Protein 7JRK (pdb70)

Foldseek 3Di:
DPDDDPDDFDLQLQQPDDPPDDPVRNCVSRNDDPDDDDDDKDKDKDWDADPPPPDDVRTFIKMWIADRVRHTDAIDTDDPPVRRHRDD/DDDDDPQDFDLQLQQPDDPPDDPVRNCVSRNDDPDDDDDDKDKDKDWDAPDPPQDDVRTWIKMFIADPVRHTDAMDTDDPPVRRHGDD

Organism: Pseudomonas aeruginosa (strain ATCC 15692 / DSM 22644 / CIP 104116 / JCM 14847 / LMG 12228 / 1C / PRS 101 / PAO1) (NCBI:txid208964)

Structure (mmCIF, N/CA/C/O backbone):
data_7JRK
#
_entry.id   7JRK
#
_cell.length_a   59.402
_cell.length_b   59.402
_cell.length_c   62.104
_cell.angle_alpha   90.000
_cell.angle_beta   90.000
_cell.angle_gamma   120.000
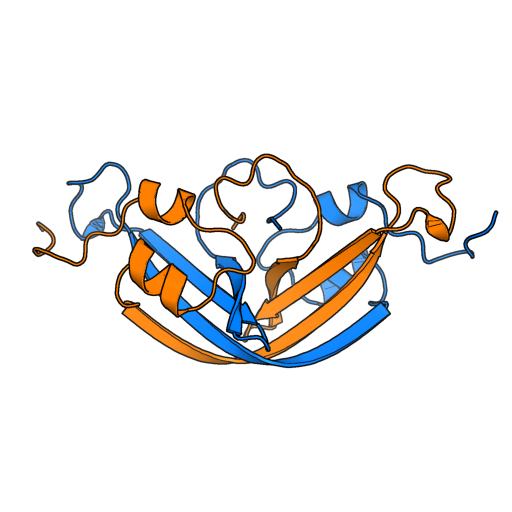#
_symmetry.space_group_name_H-M   'P 31'
#
loop_
_entity.id
_entity.type
_entity.pdbx_description
1 polymer 'Outer membrane protein assembly factor BamE'
2 water water
#
loop_
_atom_site.group_PDB
_atom_site.id
_atom_site.type_symbol
_atom_site.label_atom_id
_atom_site.label_alt_id
_atom_site.label_comp_id
_atom_site.label_asym_id
_atom_site.label_entity_id
_atom_site.label_seq_id
_atom_site.pdbx_PDB_ins_code
_atom_site.Cartn_x
_atom_site.Cartn_y
_atom_site.Cartn_z
_atom_site.occupancy
_atom_site.B_iso_or_equiv
_atom_site.auth_seq_id
_atom_site.auth_comp_id
_atom_site.auth_asym_id
_atom_site.auth_atom_id
_atom_site.pdbx_PDB_model_num
ATOM 1 N N . ILE A 1 8 ? 6.506 16.488 7.141 1.00 105.41 8 ILE A N 1
ATOM 2 C CA . ILE A 1 8 ? 7.457 15.391 7.271 1.00 101.63 8 ILE A CA 1
ATOM 3 C C . ILE A 1 8 ? 6.750 14.117 7.720 1.00 100.72 8 ILE A C 1
ATOM 4 O O . ILE A 1 8 ? 5.587 13.884 7.388 1.00 100.94 8 ILE A O 1
ATOM 6 N N . ASP A 1 9 ? 7.501 13.276 8.430 1.00 99.80 9 ASP A N 1
ATOM 7 C CA . ASP A 1 9 ? 6.980 12.150 9.200 1.00 94.25 9 ASP A CA 1
ATOM 8 C C . ASP A 1 9 ? 6.502 10.989 8.331 1.00 87.89 9 ASP A C 1
ATOM 9 O O . ASP A 1 9 ? 6.244 9.903 8.851 1.00 96.05 9 ASP A O 1
ATOM 14 N N . ILE A 1 10 ? 6.415 11.172 7.017 1.00 82.88 10 ILE A N 1
ATOM 15 C CA . ILE A 1 10 ? 6.127 10.069 6.105 1.00 86.18 10 ILE A CA 1
ATOM 16 C C . ILE A 1 10 ? 7.046 10.211 4.901 1.00 85.81 10 ILE A C 1
ATOM 17 O O . ILE A 1 10 ? 7.181 11.307 4.347 1.00 85.44 10 ILE A O 1
ATOM 22 N N . GLN A 1 11 ? 7.675 9.112 4.497 1.00 86.84 11 GLN A N 1
ATOM 23 C CA . GLN A 1 11 ? 8.745 9.170 3.510 1.00 92.30 11 GLN A CA 1
ATOM 24 C C . GLN A 1 11 ? 8.171 9.398 2.111 1.00 90.62 11 GLN A C 1
ATOM 25 O O . GLN A 1 11 ? 6.970 9.615 1.924 1.00 84.53 11 GLN A O 1
ATOM 31 N N . GLN A 1 12 ? 9.050 9.355 1.105 1.00 93.27 12 GLN A N 1
ATOM 32 C CA . GLN A 1 12 ? 8.758 9.948 -0.197 1.00 96.21 12 GLN A CA 1
ATOM 33 C C . GLN A 1 12 ? 7.526 9.352 -0.868 1.00 98.66 12 GLN A C 1
ATOM 34 O O . GLN A 1 12 ? 6.492 10.021 -0.962 1.00 90.07 12 GLN A O 1
ATOM 40 N N . GLY A 1 13 ? 7.603 8.102 -1.324 1.00 98.88 13 GLY A N 1
ATOM 41 C CA . GLY A 1 13 ? 6.395 7.488 -1.832 1.00 87.24 13 GLY A CA 1
ATOM 42 C C . GLY A 1 13 ? 5.865 6.363 -0.971 1.00 90.06 13 GLY A C 1
ATOM 43 O O . GLY A 1 13 ? 6.285 5.210 -1.105 1.00 88.00 13 GLY A O 1
ATOM 44 N N . ASN A 1 14 ? 4.939 6.696 -0.081 1.00 94.32 14 ASN A N 1
ATOM 45 C CA . ASN A 1 14 ? 4.023 5.717 0.487 1.00 84.46 14 ASN A CA 1
ATOM 46 C C . ASN A 1 14 ? 2.652 6.311 0.772 1.00 80.59 14 ASN A C 1
ATOM 47 O O . ASN A 1 14 ? 1.801 5.603 1.317 1.00 83.49 14 ASN A O 1
ATOM 52 N N . VAL A 1 15 ? 2.404 7.573 0.425 1.00 79.13 15 VAL A N 1
ATOM 53 C CA . VAL A 1 15 ? 1.220 8.300 0.878 1.00 61.63 15 VAL A CA 1
ATOM 54 C C . VAL A 1 15 ? 0.041 7.877 0.008 1.00 57.20 15 VAL A C 1
ATOM 55 O O . VAL A 1 15 ? -0.102 8.324 -1.131 1.00 59.20 15 VAL A O 1
ATOM 59 N N . VAL A 1 16 ? -0.814 7.026 0.553 1.00 48.67 16 VAL A N 1
ATOM 60 C CA . VAL A 1 16 ? -2.072 6.668 -0.082 1.00 46.67 16 VAL A CA 1
ATOM 61 C C . VAL A 1 16 ? -3.148 7.603 0.446 1.00 51.25 16 VAL A C 1
ATOM 62 O O . VAL A 1 16 ? -3.270 7.804 1.660 1.00 54.06 16 VAL A O 1
ATOM 66 N N . THR A 1 17 ? -3.920 8.187 -0.459 1.00 50.55 17 THR A N 1
ATOM 67 C CA . THR A 1 17 ? -4.919 9.179 -0.102 1.00 47.27 17 THR A CA 1
ATOM 68 C C . THR A 1 17 ? -6.319 8.630 -0.329 1.00 52.27 17 THR A C 1
ATOM 69 O O . THR A 1 17 ? -6.516 7.623 -1.015 1.00 47.53 17 THR A O 1
ATOM 73 N N . GLN A 1 18 ? -7.299 9.318 0.261 1.00 53.34 18 GLN A N 1
ATOM 74 C CA . GLN A 1 18 ? -8.693 8.986 -0.004 1.00 48.28 18 GLN A CA 1
ATOM 75 C C . GLN A 1 18 ? -9.027 9.130 -1.480 1.00 51.74 18 GLN A C 1
ATOM 76 O O . GLN A 1 18 ? -9.852 8.376 -2.006 1.00 50.40 18 GLN A O 1
ATOM 82 N N . ASP A 1 19 ? -8.400 10.091 -2.160 1.00 52.07 19 ASP A N 1
ATOM 83 C CA . ASP A 1 19 ? -8.667 10.285 -3.580 1.00 54.47 19 ASP A CA 1
ATOM 84 C C . ASP A 1 19 ? -8.261 9.056 -4.383 1.00 60.40 19 ASP A C 1
ATOM 85 O O . ASP A 1 19 ? -8.970 8.652 -5.313 1.00 59.05 19 ASP A O 1
ATOM 90 N N . MET A 1 20 ? -7.124 8.446 -4.035 1.00 48.84 20 MET A N 1
ATOM 91 C CA . MET A 1 20 ? -6.715 7.212 -4.697 1.00 45.98 20 MET A CA 1
ATOM 92 C C . MET A 1 20 ? -7.715 6.091 -4.441 1.00 47.35 20 MET A C 1
ATOM 93 O O . MET A 1 20 ? -8.066 5.343 -5.359 1.00 43.44 20 MET A O 1
ATOM 98 N N . ILE A 1 21 ? -8.191 5.959 -3.198 1.00 43.04 21 ILE A N 1
ATOM 99 C CA . ILE A 1 21 ? -9.184 4.934 -2.892 1.00 37.16 21 ILE A CA 1
ATOM 100 C C . ILE A 1 21 ? -10.462 5.168 -3.691 1.00 39.98 21 ILE A C 1
ATOM 101 O O . ILE A 1 21 ? -11.111 4.218 -4.147 1.00 42.33 21 ILE A O 1
ATOM 106 N N . ASP A 1 22 ? -10.848 6.431 -3.870 1.00 42.52 22 ASP A N 1
ATOM 107 C CA . ASP A 1 22 ? -12.087 6.727 -4.578 1.00 48.77 22 ASP A CA 1
ATOM 108 C C . ASP A 1 22 ? -12.023 6.344 -6.050 1.00 48.29 22 ASP A C 1
ATOM 109 O O . ASP A 1 22 ? -13.074 6.183 -6.677 1.00 54.28 22 ASP A O 1
ATOM 114 N N . GLN A 1 23 ? -10.822 6.188 -6.612 1.00 46.35 23 GLN A N 1
ATOM 115 C CA . GLN A 1 23 ? -10.690 5.804 -8.013 1.00 40.35 23 GLN A CA 1
ATOM 116 C C . GLN A 1 23 ? -10.910 4.317 -8.242 1.00 46.19 23 GLN A C 1
ATOM 117 O O . GLN A 1 23 ? -11.083 3.898 -9.395 1.00 47.86 23 GLN A O 1
ATOM 123 N N . LEU A 1 24 ? -10.896 3.513 -7.183 1.00 43.28 24 LEU A N 1
ATOM 124 C CA . LEU A 1 24 ? -11.020 2.071 -7.332 1.00 42.86 24 LEU A CA 1
ATOM 125 C C . LEU A 1 24 ? -12.427 1.689 -7.769 1.00 37.66 24 LEU A C 1
ATOM 126 O O . LEU A 1 24 ? -13.411 2.313 -7.368 1.00 47.26 24 LEU A O 1
ATOM 131 N N . ARG A 1 25 ? -12.517 0.664 -8.609 1.00 40.48 25 ARG A N 1
ATOM 132 C CA . ARG A 1 25 ? -13.785 0.156 -9.102 1.00 37.75 25 ARG A CA 1
ATOM 133 C C . ARG A 1 25 ? -13.759 -1.362 -9.084 1.00 40.10 25 ARG A C 1
ATOM 134 O O . ARG A 1 25 ? -12.702 -1.968 -9.300 1.00 41.14 25 ARG A O 1
ATOM 142 N N . PRO A 1 26 ? -14.906 -2.000 -8.861 1.00 46.01 26 PRO A N 1
ATOM 143 C CA . PRO A 1 26 ? -14.968 -3.460 -8.981 1.00 42.08 26 PRO A CA 1
ATOM 144 C C . PRO A 1 26 ? -14.549 -3.908 -10.367 1.00 46.67 26 PRO A C 1
ATOM 145 O O . PRO A 1 26 ? -14.806 -3.230 -11.363 1.00 46.72 26 PRO A O 1
ATOM 149 N N . GLY A 1 27 ? -13.882 -5.055 -10.419 1.00 46.13 27 GLY A N 1
ATOM 150 C CA . GLY A 1 27 ? -13.405 -5.610 -11.656 1.00 45.92 27 GLY A CA 1
ATOM 151 C C . GLY A 1 27 ? -11.980 -5.252 -12.010 1.00 43.79 27 GLY A C 1
ATOM 152 O O . GLY A 1 27 ? -11.388 -5.921 -12.863 1.00 48.20 27 GLY A O 1
ATOM 153 N N . MET A 1 28 ? -11.403 -4.232 -11.372 1.00 42.39 28 MET A N 1
ATOM 154 C CA . MET A 1 28 ? -10.036 -3.840 -11.691 1.00 38.39 28 MET A CA 1
ATOM 155 C C . MET A 1 28 ? -9.072 -4.982 -11.412 1.00 46.52 28 MET A C 1
ATOM 156 O O . MET A 1 28 ? -9.250 -5.753 -10.465 1.00 45.73 28 MET A O 1
ATOM 161 N N . THR A 1 29 ? -8.053 -5.098 -12.255 1.00 43.40 29 THR A N 1
ATOM 162 C CA . THR A 1 29 ? -7.024 -6.093 -12.021 1.00 39.41 29 THR A CA 1
ATOM 163 C C . THR A 1 29 ? -6.050 -5.611 -10.951 1.00 36.07 29 THR A C 1
ATOM 164 O O . THR A 1 29 ? -6.043 -4.445 -10.547 1.00 37.57 29 THR A O 1
ATOM 168 N N . ARG A 1 30 ? -5.190 -6.532 -10.517 1.00 37.57 30 ARG A N 1
ATOM 169 C CA . ARG A 1 30 ? -4.131 -6.172 -9.584 1.00 40.46 30 ARG A CA 1
ATOM 170 C C . ARG A 1 30 ? -3.181 -5.150 -10.195 1.00 39.84 30 ARG A C 1
ATOM 171 O O . ARG A 1 30 ? -2.697 -4.254 -9.500 1.00 33.67 30 ARG A O 1
ATOM 179 N N . ARG A 1 31 ? -2.910 -5.253 -11.501 1.00 36.35 31 ARG A N 1
ATOM 180 C CA . ARG A 1 31 ? -2.037 -4.269 -12.134 1.00 35.71 31 ARG A CA 1
ATOM 181 C C . ARG A 1 31 ? -2.645 -2.873 -12.090 1.00 35.73 31 ARG A C 1
ATOM 182 O O . ARG A 1 31 ? -1.950 -1.894 -11.793 1.00 32.37 31 ARG A O 1
ATOM 190 N N . GLN A 1 32 ? -3.943 -2.762 -12.384 1.00 34.97 32 GLN A N 1
ATOM 191 C CA . GLN A 1 32 ? -4.615 -1.466 -12.333 1.00 32.82 32 GLN A CA 1
ATOM 192 C C . GLN A 1 32 ? -4.599 -0.887 -10.922 1.00 35.37 32 GLN A C 1
ATOM 193 O O . GLN A 1 32 ? -4.408 0.322 -10.739 1.00 38.14 32 GLN A 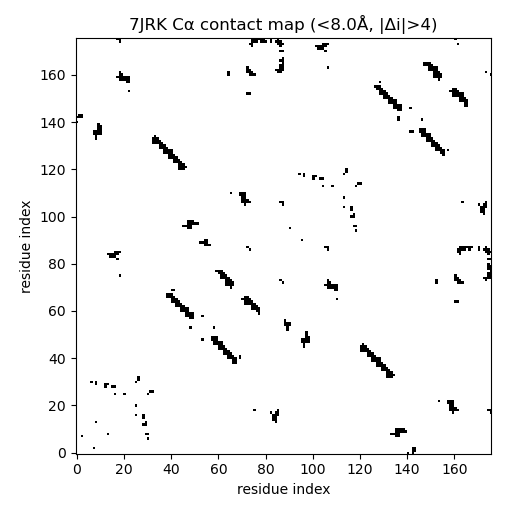O 1
ATOM 199 N N . VAL A 1 33 ? -4.831 -1.728 -9.918 1.00 41.22 33 VAL A N 1
ATOM 200 C CA . VAL A 1 33 ? -4.778 -1.263 -8.534 1.00 31.68 33 VAL A CA 1
ATOM 201 C C . VAL A 1 33 ? -3.369 -0.804 -8.178 1.00 33.67 33 VAL A C 1
ATOM 202 O O . VAL A 1 33 ? -3.184 0.239 -7.539 1.00 36.97 33 VAL A O 1
ATOM 206 N N . ARG A 1 34 ? -2.352 -1.561 -8.606 1.00 41.76 34 ARG A N 1
ATOM 207 C CA . ARG A 1 34 ? -0.976 -1.176 -8.317 1.00 36.97 34 ARG A CA 1
ATOM 208 C C . ARG A 1 34 ? -0.650 0.193 -8.896 1.00 39.69 34 ARG A C 1
ATOM 209 O O . ARG A 1 34 ? 0.082 0.973 -8.277 1.00 39.25 34 ARG A O 1
ATOM 217 N N . PHE A 1 35 ? -1.167 0.503 -10.090 1.00 37.41 35 PHE A N 1
ATOM 218 C CA . PHE A 1 35 ? -0.947 1.834 -10.644 1.00 37.07 35 PHE A CA 1
ATOM 219 C C . PHE A 1 35 ? -1.575 2.903 -9.759 1.00 39.92 35 PHE A C 1
ATOM 220 O O . PHE A 1 35 ? -0.944 3.919 -9.446 1.00 42.95 35 PHE A O 1
ATOM 228 N N . ILE A 1 36 ? -2.823 2.687 -9.345 1.00 37.89 36 ILE A N 1
ATOM 229 C CA . ILE A 1 36 ? -3.561 3.712 -8.613 1.00 35.04 36 ILE A CA 1
ATOM 230 C C . ILE A 1 36 ? -3.035 3.847 -7.186 1.00 35.47 36 ILE A C 1
ATOM 231 O O . ILE A 1 36 ? -2.754 4.954 -6.715 1.00 43.01 36 ILE A O 1
ATOM 236 N N . MET A 1 37 ? -2.876 2.720 -6.490 1.00 37.63 37 MET A N 1
ATOM 237 C CA . MET A 1 37 ? -2.600 2.703 -5.055 1.00 35.95 37 MET A CA 1
ATOM 238 C C . MET A 1 37 ? -1.123 2.578 -4.708 1.00 42.41 37 MET A C 1
ATOM 239 O O . MET A 1 37 ? -0.742 2.886 -3.572 1.00 38.66 37 MET A O 1
ATOM 244 N N . GLY A 1 38 ? -0.293 2.130 -5.640 1.00 34.64 38 GLY A N 1
ATOM 245 C CA . GLY A 1 38 ? 1.075 1.772 -5.333 1.00 32.26 38 GLY A CA 1
ATOM 246 C C . GLY A 1 38 ? 1.178 0.338 -4.856 1.00 33.65 38 GLY A C 1
ATOM 247 O O . GLY A 1 38 ? 0.203 -0.416 -4.815 1.00 39.96 38 GLY A O 1
ATOM 248 N N . ASN A 1 39 ? 2.392 -0.048 -4.473 1.00 37.98 39 ASN A N 1
ATOM 249 C CA . ASN A 1 39 ? 2.612 -1.413 -4.020 1.00 32.56 39 ASN A CA 1
ATOM 250 C C . ASN A 1 39 ? 1.901 -1.655 -2.688 1.00 36.87 39 ASN A C 1
ATOM 251 O O . ASN A 1 39 ? 1.976 -0.820 -1.782 1.00 38.34 39 ASN A O 1
ATOM 256 N N . PRO A 1 40 ? 1.223 -2.790 -2.533 1.00 33.47 40 PRO A N 1
ATOM 257 C CA . PRO A 1 40 ? 0.543 -3.073 -1.266 1.00 32.44 40 PRO A CA 1
ATOM 258 C C . PRO A 1 40 ? 1.531 -3.196 -0.115 1.00 40.34 40 PRO A C 1
ATOM 259 O O . PRO A 1 40 ? 2.695 -3.564 -0.291 1.00 37.84 40 PRO A O 1
ATOM 263 N N . LEU A 1 41 ? 1.051 -2.850 1.076 1.00 41.26 41 LEU A N 1
ATOM 264 C CA . LEU A 1 41 ? 1.868 -2.939 2.279 1.00 38.47 41 LEU A CA 1
ATOM 265 C C . LEU A 1 41 ? 2.006 -4.383 2.755 1.00 33.97 41 LEU A C 1
ATOM 266 O O . LEU A 1 41 ? 3.108 -4.835 3.083 1.00 39.20 41 LEU A O 1
ATOM 271 N N . ILE A 1 42 ? 0.900 -5.123 2.781 1.00 34.18 42 ILE A N 1
ATOM 272 C CA . ILE A 1 42 ? 0.887 -6.541 3.125 1.00 34.23 42 ILE A CA 1
ATOM 273 C C . ILE A 1 42 ? 0.016 -7.283 2.120 1.00 40.91 42 ILE A C 1
ATOM 274 O O . ILE A 1 42 ? -1.034 -6.779 1.704 1.00 38.20 42 ILE A O 1
ATOM 279 N N . VAL A 1 43 ? 0.451 -8.483 1.737 1.00 40.40 43 VAL A N 1
ATOM 280 C CA . VAL A 1 43 ? -0.285 -9.341 0.816 1.00 44.72 43 VAL A CA 1
ATOM 281 C C . VAL A 1 43 ? -0.497 -10.701 1.463 1.00 41.63 43 VAL A C 1
ATOM 282 O O . VAL A 1 43 ? 0.439 -11.274 2.031 1.00 51.18 43 VAL A O 1
ATOM 286 N N . ASP A 1 44 ? -1.719 -11.220 1.364 1.00 39.32 44 ASP A N 1
ATOM 287 C CA . ASP A 1 44 ? -2.075 -12.523 1.903 1.00 42.89 44 ASP A CA 1
ATOM 288 C C . ASP A 1 44 ? -2.855 -13.303 0.855 1.00 52.77 44 ASP A C 1
ATOM 289 O O . ASP A 1 44 ? -3.530 -12.719 0.004 1.00 50.82 44 ASP A O 1
ATOM 294 N N . THR A 1 45 ? -2.740 -14.629 0.910 1.00 49.78 45 THR A N 1
ATOM 295 C CA . THR A 1 45 ? -3.572 -15.531 0.126 1.00 48.27 45 THR A CA 1
ATOM 296 C C . THR A 1 45 ? -4.289 -16.487 1.071 1.00 52.19 45 THR A C 1
ATOM 297 O O . THR A 1 45 ? -3.726 -16.902 2.088 1.00 55.88 45 THR A O 1
ATOM 301 N N . PHE A 1 46 ? -5.533 -16.826 0.742 1.00 50.40 46 PHE A N 1
ATOM 302 C CA . PHE A 1 46 ? -6.329 -17.704 1.590 1.00 55.54 46 PHE A CA 1
ATOM 303 C C . PHE A 1 46 ? -7.454 -18.316 0.762 1.00 57.48 46 PHE A C 1
ATOM 304 O O . PHE A 1 46 ? -7.612 -18.027 -0.427 1.00 53.74 46 PHE A O 1
ATOM 312 N N . HIS A 1 47 ? -8.240 -19.168 1.416 1.00 65.06 47 HIS A N 1
ATOM 313 C CA . HIS A 1 47 ? -9.396 -19.805 0.801 1.00 62.14 47 HIS A CA 1
ATOM 314 C C . HIS A 1 47 ? -10.622 -18.936 1.044 1.00 54.98 47 HIS A C 1
ATOM 315 O O . HIS A 1 47 ? -10.974 -18.658 2.195 1.00 59.33 47 HIS A O 1
ATOM 322 N N . ALA A 1 48 ? -11.264 -18.509 -0.034 1.00 53.46 48 ALA A N 1
ATOM 323 C CA . ALA A 1 48 ? -12.446 -17.669 0.052 1.00 49.97 48 ALA A CA 1
ATOM 324 C C . ALA A 1 48 ? -13.660 -18.439 -0.439 1.00 51.04 48 ALA A C 1
ATOM 325 O O . ALA A 1 48 ? -13.547 -19.490 -1.071 1.00 54.05 48 ALA A O 1
ATOM 327 N N . ASN A 1 49 ? -14.835 -17.906 -0.127 1.00 46.45 49 ASN A N 1
ATOM 328 C CA . ASN A 1 49 ? -16.090 -18.457 -0.609 1.00 43.84 49 ASN A CA 1
ATOM 329 C C . ASN A 1 49 ? -16.888 -17.350 -1.273 1.00 45.30 49 ASN A C 1
ATOM 330 O O . ASN A 1 49 ? -16.858 -16.202 -0.825 1.00 44.52 49 ASN A O 1
ATOM 335 N N . ARG A 1 50 ? -17.585 -17.694 -2.352 1.00 38.79 50 ARG A N 1
ATOM 336 C CA . ARG A 1 50 ? -18.486 -16.777 -3.032 1.00 31.30 50 ARG A CA 1
ATOM 337 C C . ARG A 1 50 ? -19.888 -17.362 -2.972 1.00 38.12 50 ARG A C 1
ATOM 338 O O . ARG A 1 50 ? -20.069 -18.563 -3.200 1.00 40.80 50 ARG A O 1
ATOM 346 N N . TRP A 1 51 ? -20.865 -16.521 -2.645 1.00 34.42 51 TRP A N 1
ATOM 347 C CA . TRP A 1 51 ? -22.276 -16.890 -2.632 1.00 32.44 51 TRP A CA 1
ATOM 348 C C . TRP A 1 51 ? -22.998 -16.090 -3.706 1.00 35.32 51 TRP A C 1
ATOM 349 O O . TRP A 1 51 ? -22.945 -14.857 -3.697 1.00 39.10 51 TRP A O 1
ATOM 360 N N . ASP A 1 52 ? -23.680 -16.784 -4.615 1.00 41.52 52 ASP A N 1
ATOM 361 C CA . ASP A 1 52 ? -24.382 -16.151 -5.724 1.00 34.79 52 ASP A CA 1
ATOM 362 C C . ASP A 1 52 ? -25.888 -16.174 -5.498 1.00 33.96 52 ASP A C 1
ATOM 363 O O . ASP A 1 52 ? -26.445 -17.191 -5.076 1.00 38.31 52 ASP A O 1
ATOM 368 N N . TYR A 1 53 ? -26.547 -15.056 -5.802 1.00 38.96 53 TYR A N 1
ATOM 369 C CA . TYR A 1 53 ? -27.996 -14.944 -5.692 1.00 39.03 53 TYR A CA 1
ATOM 370 C C . TYR A 1 53 ? -28.590 -14.273 -6.922 1.00 39.32 53 TYR A C 1
ATOM 371 O O . TYR A 1 53 ? -28.035 -13.302 -7.440 1.00 42.31 53 TYR A O 1
ATOM 380 N N . LEU A 1 54 ? -29.740 -14.778 -7.358 1.00 40.28 54 LEU A N 1
ATOM 381 C CA . LEU A 1 54 ? -30.674 -14.012 -8.171 1.00 40.33 54 LEU A CA 1
ATOM 382 C C . LEU A 1 54 ? -31.557 -13.181 -7.253 1.00 48.98 54 LEU A C 1
ATOM 383 O O . LEU A 1 54 ? -32.035 -13.678 -6.230 1.00 44.24 54 LEU A O 1
ATOM 388 N N . TYR A 1 55 ? -31.791 -11.923 -7.622 1.00 42.90 55 TYR A N 1
ATOM 389 C CA . TYR A 1 55 ? -32.672 -11.080 -6.824 1.00 49.61 55 TYR A CA 1
ATOM 390 C C . TYR A 1 55 ? -33.617 -10.303 -7.729 1.00 51.69 55 TYR A C 1
ATOM 391 O O . TYR A 1 55 ? -33.385 -10.153 -8.932 1.00 51.17 55 TYR A O 1
ATOM 400 N N . SER A 1 56 ? -34.703 -9.827 -7.125 1.00 56.87 56 SER A N 1
ATOM 401 C CA . SER A 1 56 ? -35.763 -9.109 -7.819 1.00 54.98 56 SER A CA 1
ATOM 402 C C . SER A 1 56 ? -35.776 -7.652 -7.381 1.00 60.09 56 SER A C 1
ATOM 403 O O . SER A 1 56 ? -35.754 -7.357 -6.182 1.00 66.19 56 SER A O 1
ATOM 406 N N . ILE A 1 57 ? -35.810 -6.753 -8.355 1.00 73.00 57 ILE A N 1
ATOM 407 C CA . ILE A 1 57 ? -36.028 -5.329 -8.132 1.00 79.66 57 ILE A CA 1
ATOM 408 C C . ILE A 1 57 ? -37.474 -5.027 -8.494 1.00 91.87 57 ILE A C 1
ATOM 409 O O . ILE A 1 57 ? -37.968 -5.498 -9.528 1.00 97.00 57 ILE A O 1
ATOM 414 N N . GLN A 1 58 ? -38.160 -4.239 -7.648 1.00 88.64 58 GLN A N 1
ATOM 415 C CA . GLN A 1 58 ? -39.601 -4.037 -7.789 1.00 98.46 58 GLN A CA 1
ATOM 416 C C . GLN A 1 58 ? -40.289 -5.397 -7.785 1.00 98.12 58 GLN A C 1
ATOM 417 O O . GLN A 1 58 ? -40.627 -5.929 -8.850 1.00 98.63 58 GLN A O 1
ATOM 423 N N . PRO A 1 59 ? -40.455 -6.009 -6.612 1.00 101.35 59 PRO A N 1
ATOM 424 C CA . PRO A 1 59 ? -40.888 -7.412 -6.551 1.00 105.21 59 PRO A CA 1
ATOM 425 C C . PRO A 1 59 ? -42.167 -7.667 -7.339 1.00 105.18 59 PRO A C 1
ATOM 426 O O . PRO A 1 59 ? -43.045 -6.807 -7.445 1.00 101.80 59 PRO A O 1
ATOM 430 N N . GLY A 1 60 ? -42.247 -8.870 -7.905 1.00 104.29 60 GLY A N 1
ATOM 431 C CA . GLY A 1 60 ? -43.325 -9.257 -8.787 1.00 90.08 60 GLY A CA 1
ATOM 432 C C . GLY A 1 60 ? -42.984 -9.219 -10.261 1.00 87.84 60 GLY A C 1
ATOM 433 O O . GLY A 1 60 ? -43.855 -9.522 -11.083 1.00 91.25 60 GLY A O 1
ATOM 434 N N . GLY A 1 61 ? -41.740 -8.890 -10.617 1.00 85.46 61 GLY A N 1
ATOM 435 C CA . GLY A 1 61 ? -41.358 -8.638 -11.994 1.00 87.43 61 GLY A CA 1
ATOM 436 C C . GLY A 1 61 ? -41.212 -9.855 -12.883 1.00 78.23 61 GLY A C 1
ATOM 437 O O . GLY A 1 61 ? -41.151 -9.698 -14.109 1.00 83.75 61 GLY A O 1
ATOM 438 N N . GLY A 1 62 ? -41.150 -11.052 -12.313 1.00 69.86 62 GLY A N 1
ATOM 439 C CA . GLY A 1 62 ? -41.038 -12.267 -13.093 1.00 62.06 62 GLY A CA 1
ATOM 440 C C . GLY A 1 62 ? -39.607 -12.771 -13.185 1.00 52.99 62 GLY A C 1
ATOM 441 O O . GLY A 1 62 ? -38.636 -12.058 -12.919 1.00 51.33 62 GLY A O 1
ATOM 442 N N . ARG A 1 63 ? -39.491 -14.035 -13.608 1.00 59.74 63 ARG A N 1
ATOM 443 C CA . ARG A 1 63 ? -38.202 -14.722 -13.585 1.00 50.30 63 ARG A CA 1
ATOM 444 C C . ARG A 1 63 ? -37.179 -14.041 -14.484 1.00 48.85 63 ARG A C 1
ATOM 445 O O . ARG A 1 63 ? -35.994 -13.963 -14.138 1.00 50.21 63 ARG A O 1
ATOM 453 N N . ARG A 1 64 ? -37.604 -13.557 -15.651 1.00 49.84 64 ARG A N 1
ATOM 454 C CA . ARG A 1 64 ? -36.639 -12.972 -16.572 1.00 43.12 64 ARG A CA 1
ATOM 455 C C . ARG A 1 64 ? -36.161 -11.594 -16.128 1.00 49.48 64 ARG A C 1
ATOM 456 O O . ARG A 1 64 ? -35.133 -11.127 -16.624 1.00 53.57 64 ARG A O 1
ATOM 464 N N . GLN A 1 65 ? -36.858 -10.943 -15.200 1.00 53.91 65 GLN A N 1
ATOM 465 C CA . GLN A 1 65 ? -36.451 -9.624 -14.728 1.00 55.79 65 GLN A CA 1
ATOM 466 C C . GLN A 1 65 ? -35.498 -9.681 -13.541 1.00 49.93 65 GLN A C 1
ATOM 467 O O . GLN A 1 65 ? -35.131 -8.628 -13.012 1.00 48.19 65 GLN A O 1
ATOM 473 N N . GLN A 1 66 ? -35.087 -10.872 -13.116 1.00 47.78 66 GLN A N 1
ATOM 474 C CA . GLN A 1 66 ? -34.145 -10.997 -12.013 1.00 45.63 66 GLN A CA 1
ATOM 475 C C . GLN A 1 66 ? -32.746 -10.577 -12.446 1.00 52.13 66 GLN A C 1
ATOM 476 O O . GLN A 1 66 ? -32.379 -10.674 -13.619 1.00 47.40 66 GLN A O 1
ATOM 482 N N . GLU A 1 67 ? -31.960 -10.110 -11.483 1.00 43.63 67 GLU A N 1
ATOM 483 C CA . GLU A 1 67 ? -30.566 -9.741 -11.702 1.00 48.63 67 GLU A CA 1
ATOM 484 C C . GLU A 1 67 ? -29.669 -10.540 -10.757 1.00 47.00 67 GLU A C 1
ATOM 485 O O . GLU A 1 67 ? -30.140 -11.348 -9.954 1.00 44.79 67 GLU A O 1
ATOM 491 N N . ARG A 1 68 ? -28.362 -10.311 -10.858 1.00 42.15 68 ARG A N 1
ATOM 492 C CA . ARG A 1 68 ? -27.366 -11.160 -10.218 1.00 39.23 68 ARG A CA 1
ATOM 493 C C . ARG A 1 68 ? -26.563 -10.386 -9.184 1.00 45.37 68 ARG A C 1
ATOM 494 O O . ARG A 1 68 ? -26.187 -9.232 -9.408 1.00 45.80 68 ARG A O 1
ATOM 502 N N . VAL A 1 69 ? -26.303 -11.031 -8.048 1.00 42.13 69 VAL A N 1
ATOM 503 C CA . VAL A 1 69 ? -25.460 -10.470 -6.997 1.00 42.14 69 VAL A CA 1
ATOM 504 C C . VAL A 1 69 ? -24.582 -11.585 -6.441 1.00 32.18 69 VAL A C 1
ATOM 505 O O . VAL A 1 69 ? -25.022 -12.732 -6.320 1.00 38.15 69 VAL A O 1
ATOM 509 N N . SER A 1 70 ? -23.318 -11.267 -6.167 1.00 33.83 70 SER A N 1
ATOM 510 C CA . SER A 1 70 ? -22.381 -12.228 -5.597 1.00 36.04 70 SER A CA 1
ATOM 511 C C . SER A 1 70 ? -21.775 -11.658 -4.321 1.00 35.40 70 SER A C 1
ATOM 512 O O . SER A 1 70 ? -21.438 -10.472 -4.258 1.00 37.25 70 SER A O 1
ATOM 515 N N . LEU A 1 71 ? -21.639 -1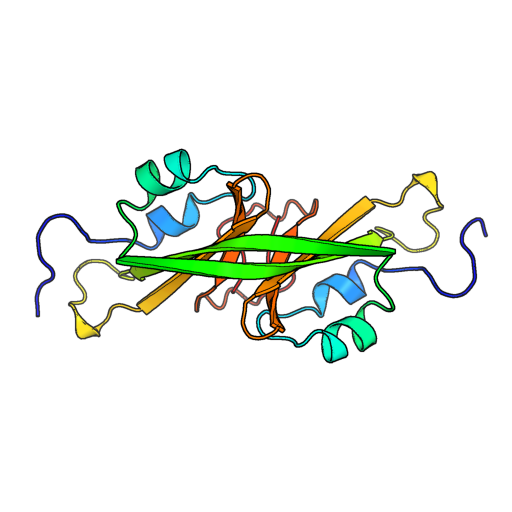2.511 -3.309 1.00 39.39 71 LEU A N 1
ATOM 516 C CA . LEU A 1 71 ? -21.114 -12.125 -2.005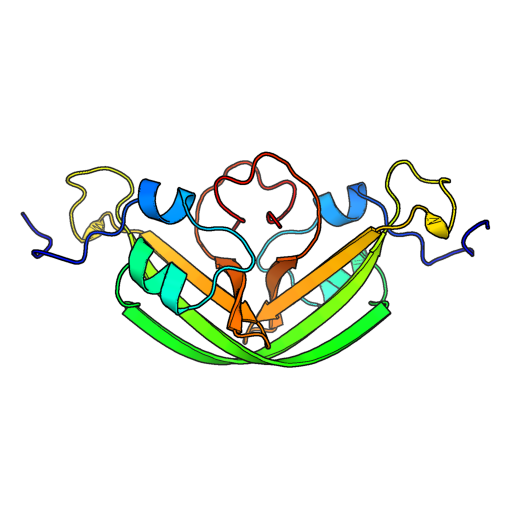 1.00 31.93 71 LEU A CA 1
ATOM 517 C C . LEU A 1 71 ? -19.831 -12.891 -1.729 1.00 31.62 71 LEU A C 1
ATOM 518 O O . LEU A 1 71 ? -19.796 -14.117 -1.865 1.00 38.73 71 LEU A O 1
ATOM 523 N N . PHE A 1 72 ? -18.794 -12.180 -1.295 1.00 36.71 72 PHE A N 1
ATOM 524 C CA . PHE A 1 72 ? -17.485 -12.769 -1.046 1.00 35.08 72 PHE A CA 1
ATOM 525 C C . PHE A 1 72 ? -17.181 -12.760 0.445 1.00 37.99 72 PHE A C 1
ATOM 526 O O . PHE A 1 72 ? -17.386 -11.745 1.116 1.00 44.99 72 PHE A O 1
ATOM 534 N N . PHE A 1 73 ? -16.683 -13.885 0.954 1.00 36.69 73 PHE A N 1
ATOM 535 C CA . PHE A 1 73 ? -16.320 -14.032 2.358 1.00 36.18 73 PHE A CA 1
ATOM 536 C C . PHE A 1 73 ? -14.819 -14.262 2.478 1.00 51.03 73 PHE A C 1
ATOM 537 O O . PHE A 1 73 ? -14.217 -14.946 1.642 1.00 47.78 73 PHE A O 1
ATOM 545 N N . ASN A 1 74 ? -14.218 -13.689 3.519 1.00 52.66 74 ASN A N 1
ATOM 546 C CA . ASN A 1 74 ? -12.770 -13.686 3.663 1.00 45.04 74 ASN A CA 1
ATOM 547 C C . ASN A 1 74 ? -12.303 -14.873 4.502 1.00 54.25 74 ASN A C 1
ATOM 548 O O . ASN A 1 74 ? -13.039 -15.833 4.743 1.00 55.66 74 ASN A O 1
ATOM 553 N N . ASP A 1 75 ? -11.049 -14.798 4.954 1.00 58.59 75 ASP A N 1
ATOM 554 C CA . ASP A 1 75 ? -10.453 -15.883 5.724 1.00 60.77 75 ASP A CA 1
ATOM 555 C C . ASP A 1 75 ? -11.231 -16.151 7.006 1.00 64.63 75 ASP A C 1
ATOM 556 O O . ASP A 1 75 ? -11.428 -17.310 7.393 1.00 64.68 75 ASP A O 1
ATOM 561 N N . SER A 1 76 ? -11.681 -15.093 7.676 1.00 62.36 76 SER A N 1
A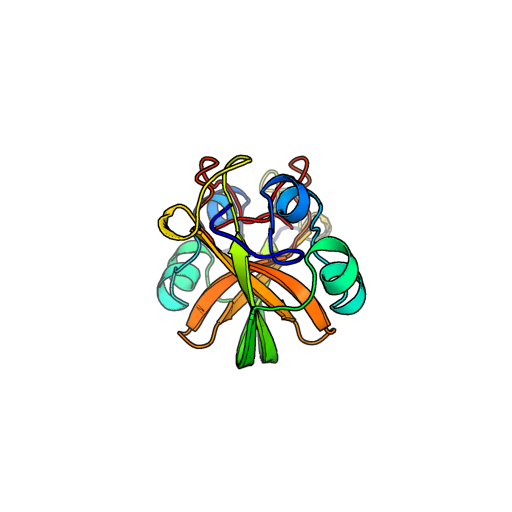TOM 562 C CA . SER A 1 76 ? -12.477 -15.209 8.893 1.00 65.97 76 SER A CA 1
ATOM 563 C C . SER A 1 76 ? -13.929 -15.563 8.613 1.00 67.19 76 SER A C 1
ATOM 564 O O . SER A 1 76 ? -14.756 -15.494 9.529 1.00 56.95 76 SER A O 1
ATOM 567 N N . ASP A 1 77 ? -14.246 -15.932 7.372 1.00 62.90 77 ASP A N 1
ATOM 568 C CA . ASP A 1 77 ? -15.607 -16.277 6.968 1.00 59.97 77 ASP A CA 1
ATOM 569 C C . ASP A 1 77 ? -16.570 -15.125 7.248 1.00 60.63 77 ASP A C 1
ATOM 570 O O . ASP A 1 77 ? -17.708 -15.329 7.674 1.00 65.70 77 ASP A O 1
ATOM 575 N N . GLN A 1 78 ? -16.104 -13.902 7.003 1.00 57.35 78 GLN A N 1
ATOM 576 C CA . GLN A 1 78 ? -16.895 -12.696 7.186 1.00 53.54 78 GLN A CA 1
ATOM 577 C C . GLN A 1 78 ? -17.062 -11.974 5.856 1.00 44.87 78 GLN A C 1
ATOM 578 O O . GLN A 1 78 ? -16.187 -12.027 4.985 1.00 46.47 78 GLN A O 1
ATOM 584 N N . LEU A 1 79 ? -18.199 -11.296 5.707 1.00 45.72 79 LEU A N 1
ATOM 585 C CA . LEU A 1 79 ? -18.534 -10.666 4.439 1.00 45.91 79 LEU A CA 1
ATOM 586 C C . LEU A 1 79 ? -17.535 -9.567 4.106 1.00 49.67 79 LEU A C 1
ATOM 587 O O . LEU A 1 79 ? -17.306 -8.655 4.904 1.00 50.17 79 LEU A O 1
ATOM 592 N N . ALA A 1 80 ? -16.954 -9.646 2.907 1.00 41.62 80 ALA A N 1
ATOM 593 C CA . A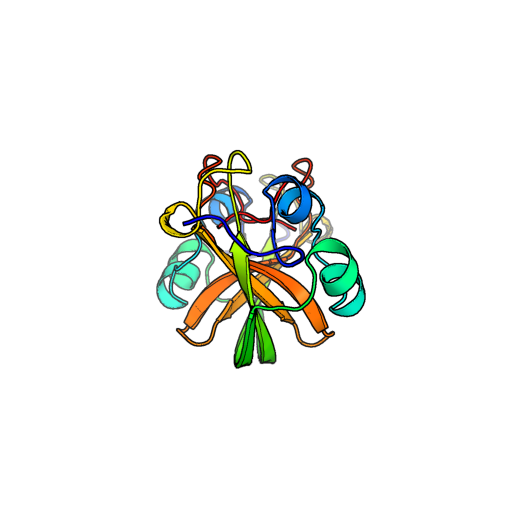LA A 1 80 ? -15.896 -8.731 2.509 1.00 45.29 80 ALA A CA 1
ATOM 594 C C . ALA A 1 80 ? -16.108 -8.088 1.149 1.00 47.94 80 ALA A C 1
ATOM 595 O O . ALA A 1 80 ? -15.352 -7.174 0.803 1.00 53.37 80 ALA A O 1
ATOM 597 N N . GLY A 1 81 ? -17.100 -8.516 0.375 1.00 43.66 81 GLY A N 1
ATOM 598 C CA . GLY A 1 81 ? -17.334 -7.935 -0.931 1.00 46.15 81 GLY A CA 1
ATOM 599 C C . GLY A 1 81 ? -18.742 -8.194 -1.406 1.00 51.10 81 GLY A C 1
ATOM 600 O O . GLY A 1 81 ? -19.379 -9.178 -1.016 1.00 44.65 81 GLY A O 1
ATOM 601 N N . LEU A 1 82 ? -19.233 -7.295 -2.256 1.00 48.34 82 LEU A N 1
ATOM 602 C CA . LEU A 1 82 ? -20.530 -7.440 -2.903 1.00 51.90 82 LEU A CA 1
ATOM 603 C C . LEU A 1 82 ? -20.352 -7.155 -4.388 1.00 62.15 82 LEU A C 1
ATOM 604 O O . LEU A 1 82 ? -19.957 -6.047 -4.764 1.00 75.72 82 LEU A O 1
ATOM 609 N N . ASN A 1 83 ? -20.624 -8.153 -5.226 1.00 53.03 83 ASN A N 1
ATOM 610 C CA . ASN A 1 83 ? -20.599 -8.000 -6.675 1.00 71.80 83 ASN A CA 1
ATOM 611 C C . ASN A 1 83 ? -22.024 -7.982 -7.212 1.00 63.46 83 ASN A C 1
ATOM 612 O O . ASN A 1 83 ? -22.859 -8.797 -6.812 1.00 61.24 83 ASN A O 1
ATOM 617 N N . GLY A 1 84 ? -22.290 -7.061 -8.129 1.00 79.03 84 GLY A N 1
ATOM 618 C CA . GLY A 1 84 ? -23.630 -6.871 -8.642 1.00 82.25 84 GLY A CA 1
ATOM 619 C C . GLY A 1 84 ? -23.696 -5.620 -9.494 1.00 97.27 84 GLY A C 1
ATOM 620 O O . GLY A 1 84 ? -22.671 -5.043 -9.864 1.00 97.73 84 GLY A O 1
ATOM 621 N N . ASP A 1 85 ? -24.927 -5.209 -9.796 1.00 102.42 85 ASP A N 1
ATOM 622 C CA . ASP A 1 85 ? -25.190 -4.043 -10.640 1.00 107.95 85 ASP A CA 1
ATOM 623 C C . ASP A 1 85 ? -26.196 -3.156 -9.912 1.00 111.69 85 ASP A C 1
ATOM 624 O O . ASP A 1 85 ? -27.409 -3.339 -10.043 1.00 108.34 85 ASP A O 1
ATOM 629 N N . PHE A 1 86 ? -25.687 -2.192 -9.147 1.00 114.17 86 PHE A N 1
ATOM 630 C CA . PHE A 1 86 ? -26.529 -1.261 -8.410 1.00 121.89 86 PHE A CA 1
ATOM 631 C C . PHE A 1 86 ? -26.428 0.172 -8.906 1.00 133.46 86 PHE A C 1
ATOM 632 O O . PHE A 1 86 ? -27.410 0.912 -8.818 1.00 138.94 86 PHE A O 1
ATOM 640 N N . MET A 1 87 ? -25.273 0.564 -9.436 1.00 137.36 87 MET A N 1
ATOM 641 C CA . MET A 1 87 ? -25.047 1.897 -9.984 1.00 139.78 87 MET A CA 1
ATOM 642 C C . MET A 1 87 ? -25.481 3.033 -9.052 1.00 150.79 87 MET A C 1
ATOM 643 O O . MET A 1 87 ? -26.333 3.850 -9.415 1.00 152.15 87 MET A O 1
ATOM 645 N N . PRO A 1 88 ? -24.908 3.119 -7.834 1.00 152.20 88 PRO A N 1
ATOM 646 C CA . PRO A 1 88 ? -25.170 4.294 -6.992 1.00 149.28 88 PRO A CA 1
ATOM 647 C C . PRO A 1 88 ? -24.179 5.421 -7.244 1.00 147.85 88 PRO A C 1
ATOM 648 O O . PRO A 1 88 ? -24.085 6.358 -6.444 1.00 148.03 88 PRO A O 1
ATOM 652 N N . GLY A 1 89 ? -23.434 5.345 -8.345 1.00 141.38 89 GLY A N 1
ATOM 653 C CA . GLY A 1 89 ? -22.328 6.258 -8.553 1.00 133.02 89 GLY A CA 1
ATOM 654 C C . GLY A 1 89 ? -21.177 5.890 -7.641 1.00 127.98 89 GLY A C 1
ATOM 655 O O . GLY A 1 89 ? -20.827 6.645 -6.729 1.00 128.55 89 GLY A O 1
ATOM 656 N N . VAL A 1 90 ? -20.588 4.717 -7.885 1.00 122.14 90 VAL A N 1
ATOM 657 C CA . VAL A 1 90 ? -19.688 4.098 -6.918 1.00 113.95 90 VAL A CA 1
ATOM 658 C C . VAL A 1 90 ? -18.473 4.990 -6.691 1.00 113.94 90 VAL A C 1
ATOM 659 O O . VAL A 1 90 ? -17.691 5.260 -7.612 1.00 110.79 90 VAL A O 1
ATOM 663 N N . SER A 1 91 ? -18.325 5.481 -5.459 1.00 114.96 91 SER A N 1
ATOM 664 C CA . SER A 1 91 ? -17.133 6.228 -5.070 1.00 106.60 91 SER A CA 1
ATOM 665 C C . SER A 1 91 ? -16.112 5.298 -4.420 1.00 91.91 91 SER A C 1
ATOM 666 O O . SER A 1 91 ? -15.004 5.120 -4.935 1.00 79.27 91 SER A O 1
ATOM 669 N N . ARG A 1 92 ? -16.486 4.692 -3.297 1.00 96.88 92 ARG A N 1
ATOM 670 C CA . ARG A 1 92 ? -15.759 3.587 -2.695 1.00 87.33 92 ARG A CA 1
ATOM 671 C C . ARG A 1 92 ? -16.706 2.400 -2.610 1.00 91.49 92 ARG A C 1
ATOM 672 O O . ARG A 1 92 ? -17.917 2.576 -2.440 1.00 98.19 92 ARG A O 1
ATOM 674 N N . ASP A 1 93 ? -16.161 1.190 -2.760 1.00 93.59 93 ASP A N 1
ATOM 675 C CA . ASP A 1 93 ? -17.019 0.009 -2.810 1.00 85.70 93 ASP A CA 1
ATOM 676 C C . ASP A 1 93 ? -17.821 -0.111 -1.517 1.00 77.45 93 ASP A C 1
ATOM 677 O O . ASP A 1 93 ? -19.045 0.037 -1.538 1.00 85.27 93 ASP A O 1
ATOM 682 N N . GLU A 1 94 ? -17.145 -0.358 -0.393 1.00 77.63 94 GLU A N 1
ATOM 683 C CA . GLU A 1 94 ? -17.715 -0.170 0.941 1.00 84.40 94 GLU A CA 1
ATOM 684 C C . GLU A 1 94 ? -16.727 -0.582 2.015 1.00 95.55 94 GLU A C 1
ATOM 685 O O . GLU A 1 94 ? -15.604 -0.993 1.703 1.00 96.34 94 GLU A O 1
ATOM 687 N N . ALA A 1 95 ? -17.161 -0.442 3.269 1.00 87.51 95 ALA A N 1
ATOM 688 C CA . ALA A 1 95 ? -16.658 -1.161 4.440 1.00 81.00 95 ALA A CA 1
ATOM 689 C C . ALA A 1 95 ? -17.149 -0.479 5.711 1.00 95.53 95 ALA A C 1
ATOM 690 O O . ALA A 1 95 ? -16.793 -0.881 6.819 1.00 102.69 95 ALA A O 1
ATOM 692 N N . ILE B 1 8 ? -43.040 -17.964 -15.525 1.00 79.65 8 ILE B N 1
ATOM 693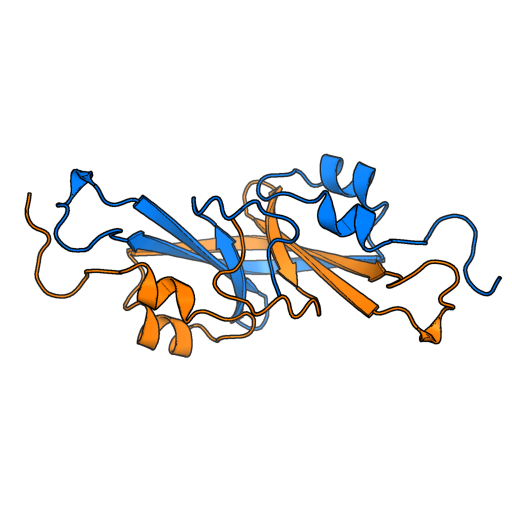 C CA . ILE B 1 8 ? -42.956 -16.510 -15.464 1.00 76.46 8 ILE B CA 1
ATOM 694 C C . ILE B 1 8 ? -42.905 -16.043 -14.013 1.00 71.40 8 ILE B C 1
ATOM 695 O O . ILE B 1 8 ? -42.031 -15.265 -13.638 1.00 69.01 8 ILE B O 1
ATOM 697 N N . ASP B 1 9 ? -43.843 -16.527 -13.200 1.00 86.35 9 ASP B N 1
ATOM 698 C CA . ASP B 1 9 ? -43.926 -16.158 -11.791 1.00 87.62 9 ASP B CA 1
ATOM 699 C C . ASP B 1 9 ? -42.993 -17.037 -10.966 1.00 79.42 9 ASP B C 1
ATOM 700 O O . ASP B 1 9 ? -43.057 -18.268 -11.043 1.00 76.73 9 ASP B O 1
ATOM 702 N N . ILE B 1 10 ? -42.133 -16.397 -10.171 1.00 76.42 10 ILE B N 1
ATOM 703 C CA . ILE B 1 10 ? -41.174 -17.128 -9.352 1.00 79.35 10 ILE B CA 1
ATOM 704 C C . ILE B 1 10 ? -41.914 -17.914 -8.272 1.00 87.19 10 ILE B C 1
ATOM 705 O O . ILE B 1 10 ? -43.002 -17.528 -7.822 1.00 80.64 10 ILE B O 1
ATOM 710 N N . GLN B 1 11 ? -41.321 -19.033 -7.853 1.00 89.88 11 GLN B N 1
ATOM 711 C CA . GLN B 1 11 ? -41.957 -19.900 -6.872 1.00 90.61 11 GLN B CA 1
ATOM 712 C C . GLN B 1 11 ? -41.914 -19.254 -5.485 1.00 91.48 11 GLN B C 1
ATOM 713 O O . GLN B 1 11 ? -41.476 -18.114 -5.307 1.00 89.24 11 GLN B O 1
ATOM 719 N N . GLN B 1 12 ? -42.378 -20.006 -4.488 1.00 98.15 12 GLN B N 1
ATOM 720 C CA . GLN B 1 12 ? -42.766 -19.444 -3.198 1.00 94.08 12 GLN B CA 1
ATOM 721 C C . GLN B 1 12 ? -41.638 -18.760 -2.431 1.00 94.97 12 GLN B C 1
ATOM 722 O O . GLN B 1 12 ? -41.661 -17.537 -2.253 1.00 88.17 12 GLN B O 1
ATOM 728 N N . GLY B 1 13 ? -40.641 -19.522 -1.987 1.00 93.50 13 GLY B N 1
ATOM 729 C CA . GLY B 1 13 ? -39.765 -19.031 -0.941 1.00 85.84 13 GLY B CA 1
ATOM 730 C C . GLY B 1 13 ? -38.308 -18.816 -1.290 1.00 81.56 13 GLY B C 1
ATOM 731 O O . GLY B 1 13 ? -37.428 -19.144 -0.490 1.00 85.99 13 GLY B O 1
ATOM 732 N N . ASN B 1 14 ? -38.028 -18.270 -2.470 1.00 87.99 14 ASN B N 1
ATOM 733 C CA . ASN B 1 14 ? -36.660 -17.916 -2.837 1.00 86.33 14 ASN B CA 1
ATOM 734 C C . ASN B 1 14 ? -36.626 -16.564 -3.538 1.00 78.38 14 ASN B C 1
ATOM 735 O O . ASN B 1 14 ? -35.829 -16.341 -4.454 1.00 70.51 14 ASN B O 1
ATOM 740 N N . VAL B 1 15 ? -37.480 -15.638 -3.110 1.00 76.16 15 VAL B N 1
ATOM 741 C CA . VAL B 1 15 ? -37.543 -14.304 -3.698 1.00 57.47 15 VAL B CA 1
ATOM 742 C C . VAL B 1 15 ? -36.640 -13.377 -2.894 1.00 56.46 15 VAL B C 1
ATOM 743 O O . VAL B 1 15 ? -36.960 -13.010 -1.760 1.00 60.53 15 VAL B O 1
ATOM 747 N N . VAL B 1 16 ? -35.519 -12.985 -3.487 1.00 46.95 16 VAL B N 1
ATOM 748 C CA . VAL B 1 16 ? -34.560 -12.086 -2.860 1.00 45.07 16 VAL B CA 1
ATOM 749 C C . VAL B 1 16 ? -34.797 -10.684 -3.394 1.00 51.31 16 VAL B C 1
ATOM 750 O O . VAL B 1 16 ? -34.895 -10.480 -4.610 1.00 54.71 16 VAL B O 1
ATOM 754 N N . THR B 1 17 ? -34.883 -9.716 -2.490 1.00 44.04 17 THR B N 1
ATOM 755 C CA . THR B 1 17 ? -35.253 -8.354 -2.834 1.00 44.25 17 THR B CA 1
ATOM 756 C C . THR B 1 17 ? -34.090 -7.404 -2.589 1.00 47.12 17 THR B C 1
ATOM 757 O O . THR B 1 17 ? -33.106 -7.737 -1.922 1.00 49.48 17 THR B O 1
ATOM 761 N N . GLN B 1 18 ? -34.227 -6.195 -3.138 1.00 52.36 18 GLN B N 1
ATOM 762 C CA . GLN B 1 18 ? -33.246 -5.148 -2.881 1.00 47.10 18 GLN B CA 1
ATOM 763 C C . GLN B 1 18 ? -33.155 -4.816 -1.399 1.00 51.37 18 GLN B C 1
ATOM 764 O O . GLN B 1 18 ? -32.068 -4.506 -0.899 1.00 50.07 18 GLN B O 1
ATOM 770 N N . ASP B 1 19 ? -34.280 -4.878 -0.686 1.00 52.38 19 ASP B N 1
ATOM 771 C CA . ASP B 1 19 ? -34.270 -4.570 0.738 1.00 55.77 19 ASP B CA 1
ATOM 772 C C . ASP B 1 19 ? -33.359 -5.527 1.494 1.00 61.12 19 ASP B C 1
ATOM 773 O O . ASP B 1 19 ? -32.623 -5.112 2.397 1.00 57.02 19 ASP B O 1
ATOM 778 N N . MET B 1 20 ? -33.387 -6.812 1.130 1.00 48.82 20 MET B N 1
ATOM 779 C CA . MET B 1 20 ? -32.504 -7.782 1.770 1.00 50.30 20 MET B CA 1
ATOM 780 C C . MET B 1 20 ? -31.038 -7.467 1.492 1.00 51.84 20 MET B C 1
ATOM 781 O O . MET B 1 20 ? -30.196 -7.557 2.393 1.00 45.36 20 MET B O 1
ATOM 786 N N . ILE B 1 21 ? -30.710 -7.090 0.252 1.00 38.78 21 ILE B N 1
ATOM 787 C CA . ILE B 1 21 ? -29.338 -6.704 -0.063 1.00 35.09 21 ILE B CA 1
ATOM 788 C C . ILE B 1 21 ? -28.923 -5.489 0.760 1.00 41.07 21 ILE B C 1
ATOM 789 O O . ILE B 1 21 ? -27.777 -5.388 1.215 1.00 44.17 21 ILE B O 1
ATOM 794 N N . ASP B 1 22 ? -29.847 -4.552 0.971 1.00 44.73 22 ASP B N 1
ATOM 795 C CA . ASP B 1 22 ? -29.511 -3.341 1.709 1.00 50.51 22 ASP B CA 1
ATOM 796 C C . ASP B 1 22 ? -29.184 -3.613 3.172 1.00 50.29 22 ASP B C 1
ATOM 797 O O . ASP B 1 22 ? -28.464 -2.821 3.786 1.00 51.84 22 ASP B O 1
ATOM 802 N N . GLN B 1 23 ? -29.686 -4.710 3.742 1.00 43.27 23 GLN B N 1
ATOM 803 C CA . GLN B 1 23 ? -29.389 -5.028 5.136 1.00 39.72 23 GLN B CA 1
ATOM 804 C C . GLN B 1 23 ? -27.980 -5.563 5.332 1.00 45.46 23 GLN B C 1
ATOM 805 O O . GLN B 1 23 ? -27.505 -5.607 6.472 1.00 48.77 23 GLN B O 1
ATOM 811 N N . LEU B 1 24 ? -27.307 -5.979 4.262 1.00 44.41 24 LEU B N 1
ATOM 812 C CA . LEU B 1 24 ? -25.990 -6.586 4.401 1.00 42.23 24 LEU B CA 1
ATOM 813 C C . LEU B 1 24 ? -24.960 -5.554 4.840 1.00 40.85 24 LEU B C 1
ATOM 814 O O . LEU B 1 24 ? -25.013 -4.390 4.440 1.00 49.10 24 LEU B O 1
ATOM 819 N N . ARG B 1 25 ? -24.028 -5.984 5.686 1.00 39.35 25 ARG B N 1
ATOM 820 C CA . ARG B 1 25 ? -22.953 -5.135 6.175 1.00 36.48 25 ARG B CA 1
ATOM 821 C C . ARG B 1 25 ? -21.653 -5.919 6.161 1.00 38.88 25 ARG B C 1
ATOM 822 O O . ARG B 1 25 ? -21.659 -7.138 6.376 1.00 40.43 25 ARG B O 1
ATOM 830 N N . PRO B 1 26 ? -20.524 -5.246 5.951 1.00 43.22 26 PRO B N 1
ATOM 831 C CA . PRO B 1 26 ? -19.235 -5.933 6.058 1.00 38.98 26 PRO B CA 1
ATOM 832 C C . PRO B 1 26 ? -19.049 -6.520 7.444 1.00 47.74 26 PRO B C 1
ATOM 833 O O . PRO B 1 26 ? -19.541 -5.988 8.440 1.00 45.62 26 PRO B O 1
ATOM 837 N N . GLY B 1 27 ? -18.361 -7.655 7.493 1.00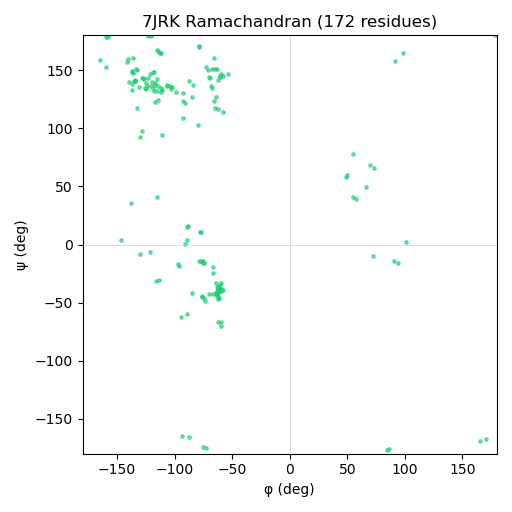 47.55 27 GLY B N 1
ATOM 838 C CA . GLY B 1 27 ? -18.126 -8.345 8.735 1.00 44.32 27 GLY B CA 1
ATOM 839 C C . GLY B 1 27 ? -19.175 -9.366 9.109 1.00 40.21 27 GLY B C 1
ATOM 840 O O . GLY B 1 27 ? -18.923 -10.184 10.006 1.00 54.19 27 GLY B O 1
ATOM 841 N N . MET B 1 28 ? -20.336 -9.354 8.455 1.00 39.66 28 MET B N 1
ATOM 842 C CA . MET B 1 28 ? -21.357 -10.355 8.736 1.00 38.05 28 MET B CA 1
ATOM 843 C C . MET B 1 28 ? -20.845 -11.749 8.414 1.00 46.85 28 MET B C 1
ATOM 844 O O . MET B 1 28 ? -20.131 -11.956 7.427 1.00 44.88 28 MET B O 1
ATOM 849 N N . THR B 1 29 ? -21.220 -12.707 9.253 1.00 42.19 29 THR B N 1
ATOM 850 C CA . THR B 1 29 ? -20.875 -14.098 9.031 1.00 40.75 29 THR B CA 1
ATOM 851 C C . THR B 1 29 ? -21.794 -14.719 7.986 1.00 36.32 29 THR B C 1
ATOM 852 O O . THR B 1 29 ? -22.807 -14.143 7.578 1.00 37.98 29 THR B O 1
ATOM 856 N N . ARG B 1 30 ? -21.440 -15.935 7.574 1.00 40.86 30 ARG B N 1
ATOM 857 C CA . ARG B 1 30 ? -22.285 -16.664 6.640 1.00 40.99 30 ARG B CA 1
ATOM 858 C C . ARG B 1 30 ? -23.641 -16.990 7.249 1.00 40.44 30 ARG B C 1
ATOM 859 O O . ARG B 1 30 ? -24.646 -17.013 6.536 1.00 37.01 30 ARG B O 1
ATOM 867 N N . ARG B 1 31 ? -23.697 -17.240 8.563 1.00 34.81 31 ARG B N 1
ATOM 868 C CA . ARG B 1 31 ? -24.987 -17.503 9.194 1.00 38.44 31 ARG B CA 1
ATOM 869 C C . ARG B 1 31 ? -25.884 -16.271 9.173 1.00 37.19 31 ARG B C 1
ATOM 870 O O . ARG B 1 31 ? -27.086 -16.380 8.907 1.00 33.95 31 ARG B O 1
ATOM 878 N N . GLN B 1 32 ? -25.325 -15.092 9.455 1.00 34.73 32 GLN B N 1
ATOM 879 C CA . GLN B 1 32 ? -26.120 -13.866 9.413 1.00 32.68 32 GLN B CA 1
ATOM 880 C C . GLN B 1 32 ? -26.636 -13.578 8.006 1.00 37.22 32 GLN B C 1
ATOM 881 O O . GLN B 1 32 ? -27.786 -13.160 7.826 1.00 37.34 32 GLN B O 1
ATOM 887 N N . VAL B 1 33 ? -25.791 -13.774 6.999 1.00 35.73 33 VAL B N 1
ATOM 888 C CA . VAL B 1 33 ? -26.221 -13.591 5.613 1.00 33.22 33 VAL B CA 1
ATOM 889 C C . VAL B 1 33 ? -27.326 -14.579 5.262 1.00 33.67 33 VAL B C 1
ATOM 890 O O . VAL B 1 33 ? -28.336 -14.212 4.645 1.00 36.54 33 VAL B O 1
ATOM 894 N N . ARG B 1 34 ? -27.155 -15.845 5.653 1.00 36.82 34 ARG B N 1
ATOM 895 C CA . ARG B 1 34 ? -28.167 -16.853 5.362 1.00 34.11 34 ARG B CA 1
ATOM 896 C C . ARG B 1 34 ? -29.514 -16.462 5.947 1.00 40.47 34 ARG B C 1
ATOM 897 O O . ARG B 1 34 ? -30.553 -16.680 5.316 1.00 36.71 34 ARG B O 1
ATOM 905 N N . PHE B 1 35 ? -29.527 -15.888 7.156 1.00 34.85 35 PHE B N 1
ATOM 906 C CA . PHE B 1 35 ? -30.791 -15.418 7.712 1.00 36.04 35 PHE B CA 1
ATOM 907 C C . PHE B 1 35 ? -31.406 -14.338 6.832 1.00 39.40 35 PHE B C 1
ATOM 908 O O . PHE B 1 35 ? -32.608 -14.367 6.540 1.00 43.18 35 PHE B O 1
ATOM 916 N N . ILE B 1 36 ? -30.597 -13.367 6.412 1.00 37.22 36 ILE B N 1
ATOM 917 C CA . ILE B 1 36 ? -31.124 -12.214 5.689 1.00 35.78 36 ILE B CA 1
ATOM 918 C C . ILE B 1 36 ? -31.488 -12.590 4.253 1.00 31.44 36 ILE B C 1
ATOM 919 O O . ILE B 1 36 ? -32.570 -12.251 3.762 1.00 39.83 36 ILE B O 1
ATOM 924 N N . MET B 1 37 ? -30.598 -13.311 3.570 1.00 40.66 37 MET B N 1
ATOM 925 C CA . MET B 1 37 ? -30.713 -13.552 2.133 1.00 33.57 37 MET B CA 1
ATOM 926 C C . MET B 1 37 ? -31.353 -14.885 1.773 1.00 43.93 37 MET B C 1
ATOM 927 O O . MET B 1 37 ? -31.767 -15.062 0.622 1.00 39.30 37 MET B O 1
ATOM 932 N N . GLY B 1 38 ? -31.426 -15.824 2.708 1.00 33.54 38 GLY B N 1
ATOM 933 C CA . GLY B 1 38 ? -31.803 -17.188 2.397 1.00 33.30 38 GLY B CA 1
ATOM 934 C C . GLY B 1 38 ? -30.616 -18.004 1.925 1.00 36.77 38 GLY B C 1
ATOM 935 O O . GLY B 1 38 ? -29.472 -17.544 1.883 1.00 40.61 38 GLY B O 1
ATOM 936 N N . ASN B 1 39 ? -30.897 -19.248 1.548 1.00 37.95 39 ASN B N 1
ATOM 937 C CA . ASN B 1 39 ? -29.836 -20.130 1.086 1.00 34.20 39 ASN B CA 1
ATOM 938 C C . ASN B 1 39 ? -29.269 -19.631 -0.243 1.00 39.17 39 ASN B C 1
ATOM 939 O O . ASN B 1 39 ? -30.028 -19.268 -1.145 1.00 37.87 39 ASN B O 1
ATOM 944 N N . PRO B 1 40 ? -27.950 -19.607 -0.394 1.00 35.61 40 PRO B N 1
ATOM 945 C CA . PRO B 1 40 ? -27.365 -19.155 -1.657 1.00 33.54 40 PRO B CA 1
ATOM 946 C C . PRO B 1 40 ? -27.720 -20.092 -2.801 1.00 39.89 40 PRO B C 1
ATOM 947 O O . PRO B 1 40 ? -27.960 -21.288 -2.617 1.00 34.26 40 PRO B O 1
ATOM 951 N N . LEU B 1 41 ? -27.787 -19.508 -3.993 1.00 41.01 41 LEU B N 1
ATOM 952 C CA . LEU B 1 41 ? -28.128 -20.266 -5.191 1.00 37.00 41 LEU B CA 1
ATOM 953 C C . LEU B 1 41 ? -26.952 -21.112 -5.668 1.00 33.54 41 LEU B C 1
ATOM 954 O O . LEU B 1 41 ? -27.118 -22.284 -6.027 1.00 39.26 41 LEU B O 1
ATOM 959 N N . ILE B 1 42 ? -25.758 -20.528 -5.685 1.00 36.03 42 ILE B N 1
ATOM 960 C CA . ILE B 1 42 ? -24.526 -21.214 -6.049 1.00 33.28 42 ILE B CA 1
ATOM 961 C C . ILE B 1 42 ? -23.452 -20.842 -5.035 1.00 40.38 42 ILE B C 1
ATOM 962 O O . ILE B 1 42 ? -23.380 -19.691 -4.588 1.00 39.91 42 ILE B O 1
ATOM 967 N N . VAL B 1 43 ? -22.624 -21.816 -4.663 1.00 41.99 43 VAL B N 1
ATOM 968 C CA . VAL B 1 43 ? -21.502 -21.601 -3.759 1.00 43.87 43 VAL B CA 1
ATOM 969 C C . VAL B 1 43 ? -20.227 -22.087 -4.432 1.00 46.25 43 VAL B C 1
ATOM 970 O O . VAL B 1 43 ? -20.201 -23.180 -5.008 1.00 48.93 43 VAL B O 1
ATOM 974 N N . ASP B 1 44 ? -19.177 -21.275 -4.356 1.00 36.35 44 ASP B N 1
ATOM 975 C CA . ASP B 1 44 ? -17.870 -21.614 -4.891 1.00 44.76 44 ASP B CA 1
ATOM 976 C C . ASP B 1 44 ? -16.814 -21.299 -3.842 1.00 51.63 44 ASP B C 1
ATOM 977 O O . ASP B 1 44 ? -16.995 -20.403 -3.013 1.00 54.26 44 ASP B O 1
ATOM 982 N N . THR B 1 45 ? -15.718 -22.057 -3.866 1.00 48.85 45 THR B N 1
ATOM 983 C CA . THR B 1 45 ? -14.548 -21.762 -3.049 1.00 48.65 45 THR B CA 1
ATOM 984 C C . THR B 1 45 ? -13.320 -21.705 -3.947 1.00 50.62 45 THR B C 1
ATOM 985 O O . THR B 1 45 ? -13.205 -22.482 -4.897 1.00 57.29 45 THR B O 1
ATOM 989 N N . PHE B 1 46 ? -12.407 -20.785 -3.645 1.00 52.22 46 PHE B N 1
ATOM 990 C CA . PHE B 1 46 ? -11.249 -20.547 -4.498 1.00 56.62 46 PHE B CA 1
ATOM 991 C C . PHE B 1 46 ? -10.146 -19.895 -3.671 1.00 57.94 46 PHE B C 1
ATOM 992 O O . PHE B 1 46 ? -10.312 -19.613 -2.482 1.00 52.32 46 PHE B O 1
ATOM 1000 N N . HIS B 1 47 ? -9.014 -19.644 -4.325 1.00 67.53 47 HIS B N 1
ATOM 1001 C CA . HIS B 1 47 ? -7.883 -18.966 -3.704 1.00 61.65 47 HIS B CA 1
ATOM 1002 C C . HIS B 1 47 ? -7.990 -17.472 -3.977 1.00 54.14 47 HIS B C 1
ATOM 1003 O O . HIS B 1 47 ? -8.059 -17.049 -5.136 1.00 56.34 47 HIS B O 1
ATOM 1010 N N . ALA B 1 48 ? -8.007 -16.679 -2.914 1.00 55.00 48 ALA B N 1
ATOM 1011 C CA . ALA B 1 48 ? -8.149 -15.237 -3.015 1.00 48.44 48 ALA B CA 1
ATOM 1012 C C . ALA B 1 48 ? -6.883 -14.557 -2.517 1.00 48.18 48 ALA B C 1
ATOM 1013 O O . ALA B 1 48 ? -6.014 -15.175 -1.898 1.00 51.28 48 ALA B O 1
ATOM 1015 N N . ASN B 1 49 ? -6.784 -13.263 -2.806 1.00 45.73 49 ASN B N 1
ATOM 1016 C CA . ASN B 1 49 ? -5.681 -12.439 -2.339 1.00 44.83 49 ASN B CA 1
ATOM 1017 C C . ASN B 1 49 ? -6.242 -11.203 -1.660 1.00 44.22 49 ASN B C 1
ATOM 1018 O O . ASN B 1 49 ? -7.271 -10.671 -2.082 1.00 40.97 49 ASN B O 1
ATOM 1023 N N . ARG B 1 50 ? -5.575 -10.761 -0.599 1.00 38.88 50 ARG B N 1
ATOM 1024 C CA . ARG B 1 50 ? -5.912 -9.518 0.076 1.00 35.45 50 ARG B CA 1
ATOM 1025 C C . ARG B 1 50 ? -4.701 -8.599 0.035 1.00 33.75 50 ARG B C 1
ATOM 1026 O O . ARG B 1 50 ? -3.569 -9.047 0.244 1.00 37.37 50 ARG B O 1
ATOM 1034 N N . TRP B 1 51 ? -4.947 -7.322 -0.257 1.00 33.36 51 TRP B N 1
ATOM 1035 C CA . TRP B 1 51 ? -3.921 -6.284 -0.296 1.00 34.43 51 TRP B CA 1
ATOM 1036 C C . TRP B 1 51 ? -4.229 -5.255 0.779 1.00 37.66 51 TRP B C 1
ATOM 1037 O O . TRP B 1 51 ? -5.302 -4.644 0.765 1.00 40.85 51 TRP B O 1
ATOM 1048 N N . ASP B 1 52 ? -3.281 -5.041 1.686 1.00 41.03 52 ASP B N 1
ATOM 1049 C CA . ASP B 1 52 ? -3.459 -4.128 2.806 1.00 36.25 52 ASP B CA 1
ATOM 1050 C C . ASP B 1 52 ? -2.704 -2.827 2.573 1.00 33.49 52 ASP B C 1
ATOM 1051 O O . ASP B 1 52 ? -1.550 -2.840 2.135 1.00 37.79 52 ASP B O 1
ATOM 1056 N N . TYR B 1 53 ? -3.354 -1.703 2.885 1.00 38.27 53 TYR B N 1
ATOM 1057 C CA . TYR B 1 53 ? -2.752 -0.381 2.753 1.00 39.95 53 TYR B CA 1
ATOM 1058 C C . TYR B 1 53 ? -3.022 0.476 3.984 1.00 39.78 53 TYR B C 1
ATOM 1059 O O . TYR B 1 53 ? -4.128 0.467 4.530 1.00 38.62 53 TYR B O 1
ATOM 1068 N N . LEU B 1 54 ? -2.015 1.246 4.385 1.00 38.46 54 LEU B N 1
ATOM 1069 C CA . LEU B 1 54 ? -2.220 2.424 5.217 1.00 39.96 54 LEU B CA 1
ATOM 1070 C C . LEU B 1 54 ? -2.499 3.618 4.318 1.00 50.50 54 LEU B C 1
ATOM 1071 O O . LEU B 1 54 ? -1.880 3.761 3.259 1.00 44.76 54 LEU B O 1
ATOM 1076 N N . TYR B 1 55 ? -3.422 4.482 4.739 1.00 36.98 55 TYR B N 1
ATOM 1077 C CA . TYR B 1 55 ? -3.730 5.665 3.950 1.00 49.49 55 TYR B CA 1
ATOM 1078 C C . TYR B 1 55 ? -3.948 6.864 4.863 1.00 52.86 55 TYR B C 1
ATOM 1079 O O . TYR B 1 55 ? -4.197 6.726 6.065 1.00 47.15 55 TYR B O 1
ATOM 1088 N N . SER B 1 56 ? -3.817 8.050 4.273 1.00 51.86 56 SER B N 1
ATOM 1089 C CA . SER B 1 56 ? -3.973 9.315 4.978 1.00 55.14 56 SER B CA 1
ATOM 1090 C C . SER B 1 56 ? -5.333 9.914 4.651 1.00 58.94 56 SER B C 1
ATOM 1091 O O . SER B 1 56 ? -5.736 9.950 3.485 1.00 62.72 56 SER B O 1
ATOM 1094 N N . ILE B 1 57 ? -6.039 10.373 5.685 1.00 72.28 57 ILE B N 1
ATOM 1095 C CA . ILE B 1 57 ? -7.373 10.930 5.481 1.00 79.20 57 ILE B CA 1
ATOM 1096 C C . ILE B 1 57 ? -7.294 12.275 4.764 1.00 83.92 57 ILE B C 1
ATOM 1097 O O . ILE B 1 57 ? -8.077 12.552 3.847 1.00 81.84 57 ILE B O 1
ATOM 1102 N N . GLN B 1 58 ? -6.352 13.122 5.159 1.00 86.00 58 GLN B N 1
ATOM 1103 C CA . GLN B 1 58 ? -6.177 14.452 4.598 1.00 87.77 58 GLN B CA 1
ATOM 1104 C C . GLN B 1 58 ? -4.687 14.732 4.479 1.00 92.43 58 GLN B C 1
ATOM 1105 O O . GLN B 1 58 ? -3.879 14.123 5.188 1.00 89.46 58 GLN B O 1
ATOM 1111 N N . PRO B 1 59 ? -4.291 15.645 3.588 1.00 97.42 59 PRO B N 1
ATOM 1112 C CA . PRO B 1 59 ? -2.857 15.892 3.376 1.00 101.06 59 PRO B CA 1
ATOM 1113 C C . PRO B 1 59 ? -2.162 16.380 4.640 1.00 99.58 59 PRO B C 1
ATOM 1114 O O . PRO B 1 59 ? -2.729 17.130 5.437 1.00 95.97 59 PRO B O 1
ATOM 1118 N N . GLY B 1 60 ? -0.910 15.957 4.806 1.00 97.38 60 GLY B N 1
ATOM 1119 C CA . GLY B 1 60 ? -0.143 16.303 5.987 1.00 86.71 60 GLY B CA 1
ATOM 1120 C C . GLY B 1 60 ? -0.699 15.678 7.247 1.00 84.98 60 GLY B C 1
ATOM 1121 O O . GLY B 1 60 ? -0.917 16.368 8.246 1.00 89.82 60 GLY B O 1
ATOM 1122 N N . GLY B 1 61 ? -0.951 14.372 7.210 1.00 81.92 61 GLY B N 1
ATOM 1123 C CA . GLY B 1 61 ? -1.575 13.698 8.330 1.00 77.56 61 GLY B CA 1
ATOM 1124 C C . GLY B 1 61 ? -0.622 13.253 9.421 1.00 73.51 61 GLY B C 1
ATOM 1125 O O . GLY B 1 61 ? -0.925 13.389 10.611 1.00 80.68 61 GLY B O 1
ATOM 1126 N N . GLY B 1 62 ? 0.531 12.723 9.034 1.00 70.40 62 GLY B N 1
ATOM 1127 C CA . GLY B 1 62 ? 1.445 12.124 9.981 1.00 58.92 62 GLY B CA 1
ATOM 1128 C C . GLY B 1 62 ? 1.191 10.637 10.159 1.00 48.01 62 GLY B C 1
ATOM 1129 O O . GLY B 1 62 ? 0.103 10.124 9.905 1.00 50.41 62 GLY B O 1
ATOM 1130 N N . ARG B 1 63 ? 2.228 9.940 10.634 1.00 57.47 63 ARG B N 1
ATOM 1131 C CA . ARG B 1 63 ? 2.185 8.480 10.683 1.00 49.89 63 ARG B CA 1
ATOM 1132 C C . ARG B 1 63 ? 1.074 7.974 11.591 1.00 48.86 63 ARG B C 1
ATOM 1133 O O . ARG B 1 63 ? 0.423 6.970 11.282 1.00 46.91 63 ARG B O 1
ATOM 1141 N N . ARG B 1 64 ? 0.846 8.639 12.718 1.00 49.32 64 ARG B N 1
ATOM 1142 C CA . ARG B 1 64 ? -0.151 8.135 13.653 1.00 44.11 64 ARG B CA 1
ATOM 1143 C C . ARG B 1 64 ? -1.583 8.416 13.215 1.00 49.13 64 ARG B C 1
ATOM 1144 O O . ARG B 1 64 ? -2.505 7.807 13.766 1.00 53.25 64 ARG B O 1
ATOM 1152 N N . GLN B 1 65 ? -1.800 9.296 12.239 1.00 52.51 65 GLN B N 1
ATOM 1153 C CA . GLN B 1 65 ? -3.149 9.597 11.772 1.00 52.26 65 GLN B CA 1
ATOM 1154 C C . GLN B 1 65 ? -3.599 8.705 10.622 1.00 53.49 65 GLN B C 1
ATOM 1155 O O . GLN B 1 65 ? -4.724 8.864 10.139 1.00 50.07 65 GLN B O 1
ATOM 1161 N N . GLN B 1 66 ? -2.760 7.772 10.182 1.00 47.71 66 GLN B N 1
ATOM 1162 C CA . GLN B 1 66 ? -3.114 6.887 9.082 1.00 47.69 66 GLN B CA 1
ATOM 1163 C C . GLN B 1 66 ? -4.173 5.878 9.512 1.00 50.73 66 GLN B C 1
ATOM 1164 O O . GLN B 1 66 ? -4.253 5.482 10.679 1.00 45.95 66 GLN B O 1
ATOM 1170 N N . GLU B 1 67 ? -4.991 5.462 8.553 1.00 42.14 67 GLU B N 1
ATOM 1171 C CA . GLU B 1 67 ? -6.000 4.432 8.762 1.00 46.75 67 GLU B CA 1
ATOM 1172 C C . GLU B 1 67 ? -5.741 3.262 7.817 1.00 47.58 67 GLU B C 1
ATOM 1173 O O . GLU B 1 67 ? -4.800 3.272 7.020 1.00 46.41 67 GLU B O 1
ATOM 1179 N N . ARG B 1 68 ? -6.590 2.243 7.908 1.00 45.20 68 ARG B N 1
ATOM 1180 C CA . ARG B 1 68 ? -6.351 0.962 7.259 1.00 38.05 68 ARG B CA 1
ATOM 1181 C C . ARG B 1 68 ? -7.427 0.667 6.223 1.00 45.03 68 ARG B C 1
ATOM 1182 O O . ARG B 1 68 ? -8.615 0.901 6.462 1.00 45.18 68 ARG B O 1
ATOM 1190 N N . VAL B 1 69 ? -7.000 0.157 5.067 1.00 42.01 69 VAL B N 1
ATOM 1191 C CA . VAL B 1 69 ? -7.907 -0.294 4.017 1.00 41.79 69 VAL B CA 1
ATOM 1192 C C . VAL B 1 69 ? -7.389 -1.616 3.464 1.00 32.15 69 VAL B C 1
ATOM 1193 O O . VAL B 1 69 ? -6.178 -1.799 3.298 1.00 38.20 69 VAL B O 1
ATOM 1197 N N . SER B 1 70 ? -8.300 -2.557 3.219 1.00 36.23 70 SER B N 1
ATOM 1198 C CA . SER B 1 70 ? -7.955 -3.856 2.655 1.00 36.81 70 SER B CA 1
ATOM 1199 C C . SER B 1 70 ? -8.751 -4.103 1.379 1.00 42.28 70 SER B C 1
ATOM 1200 O O . SER B 1 70 ? -9.954 -3.828 1.318 1.00 38.06 70 SER B O 1
ATOM 1203 N N . LEU B 1 71 ? -8.070 -4.624 0.362 1.00 38.92 71 LEU B N 1
ATOM 1204 C CA . LEU B 1 71 ? -8.655 -4.881 -0.947 1.00 34.32 71 LEU B CA 1
ATOM 1205 C C . LEU B 1 71 ? -8.665 -6.378 -1.208 1.00 33.24 71 LEU B C 1
ATOM 1206 O O . LEU B 1 71 ? -7.641 -7.045 -1.037 1.00 40.57 71 LEU B O 1
ATOM 1211 N N . PHE B 1 72 ? -9.806 -6.901 -1.651 1.00 37.53 72 PHE B N 1
ATOM 1212 C CA . PHE B 1 72 ? -9.968 -8.327 -1.899 1.00 35.75 72 PHE B CA 1
ATOM 1213 C C . PHE B 1 72 ? -10.103 -8.590 -3.392 1.00 41.22 72 PHE B C 1
ATOM 1214 O O . PHE B 1 72 ? -10.878 -7.915 -4.079 1.00 47.12 72 PHE B O 1
ATOM 1222 N N . PHE B 1 73 ? -9.359 -9.575 -3.884 1.00 35.00 73 PHE B N 1
ATOM 1223 C CA . PHE B 1 73 ? -9.385 -9.963 -5.288 1.00 35.38 73 PHE B CA 1
ATOM 1224 C C . PHE B 1 73 ? -9.946 -11.372 -5.425 1.00 51.94 73 PHE B C 1
ATOM 1225 O O . PHE B 1 73 ? -9.593 -12.270 -4.653 1.00 53.14 73 PHE B O 1
ATOM 1233 N N . ASN B 1 74 ? -10.819 -11.565 -6.410 1.00 50.36 74 ASN B N 1
ATOM 1234 C CA . ASN B 1 74 ? -11.543 -12.818 -6.550 1.00 44.98 74 ASN B CA 1
ATOM 1235 C C . ASN B 1 74 ? -10.732 -13.817 -7.371 1.00 54.41 74 ASN B C 1
ATOM 1236 O O . ASN B 1 74 ? -9.530 -13.652 -7.598 1.00 58.04 74 ASN B O 1
ATOM 1241 N N . ASP B 1 75 ? -11.406 -14.877 -7.818 1.00 57.35 75 ASP B N 1
ATOM 1242 C CA . ASP B 1 75 ? -10.741 -15.927 -8.579 1.00 61.47 75 ASP B CA 1
ATOM 1243 C C . ASP B 1 75 ? -10.190 -15.396 -9.894 1.00 67.96 75 ASP B C 1
ATOM 1244 O O . ASP B 1 75 ? -9.121 -15.824 -10.347 1.00 69.39 75 ASP B O 1
ATOM 1249 N N . SER B 1 76 ? -10.909 -14.472 -10.526 1.00 64.84 76 SER B N 1
ATOM 1250 C CA . SER B 1 76 ? -10.485 -13.859 -11.780 1.00 69.50 76 SER B CA 1
ATOM 1251 C C . SER B 1 76 ? -9.409 -12.802 -11.583 1.00 67.28 76 SER B C 1
ATOM 1252 O O . SER B 1 76 ? -9.104 -12.069 -12.529 1.00 63.30 76 SER B O 1
ATOM 1255 N N . ASP B 1 77 ? -8.838 -12.711 -10.382 1.00 65.66 77 ASP B N 1
ATOM 1256 C CA . ASP B 1 77 ? -7.855 -11.683 -10.044 1.00 70.24 77 ASP B CA 1
ATOM 1257 C C . ASP B 1 77 ? -8.410 -10.289 -10.314 1.00 65.49 77 ASP B C 1
ATOM 1258 O O . ASP B 1 77 ? -7.713 -9.406 -10.818 1.00 70.49 77 ASP B O 1
ATOM 1263 N N . GLN B 1 78 ? -9.682 -10.095 -9.978 1.00 54.27 78 GLN B N 1
ATOM 1264 C CA . GLN B 1 78 ? -10.356 -8.815 -10.118 1.00 53.49 78 GLN B CA 1
ATOM 1265 C C . GLN B 1 78 ? -10.815 -8.319 -8.753 1.00 46.91 78 GLN B C 1
ATOM 1266 O O . GLN B 1 78 ? -11.145 -9.109 -7.863 1.00 47.69 78 GLN B O 1
ATOM 1272 N N . LEU B 1 79 ? -10.835 -6.996 -8.603 1.00 44.50 79 LEU B N 1
ATOM 1273 C CA . LEU B 1 79 ? -11.202 -6.376 -7.338 1.00 48.84 79 LEU B CA 1
ATOM 1274 C C . LEU B 1 79 ? -12.659 -6.677 -7.010 1.00 55.93 79 LEU B C 1
ATOM 1275 O O . LEU B 1 79 ? -13.566 -6.263 -7.740 1.00 51.13 79 LEU B O 1
ATOM 1280 N N . ALA B 1 80 ? -12.884 -7.387 -5.901 1.00 46.19 80 ALA B N 1
ATOM 1281 C CA . ALA B 1 80 ? -14.216 -7.836 -5.526 1.00 47.93 80 ALA B CA 1
ATOM 1282 C C . ALA B 1 80 ? -14.683 -7.336 -4.167 1.00 50.26 80 ALA B C 1
ATOM 1283 O O . ALA B 1 80 ? -15.846 -7.560 -3.818 1.00 54.48 80 ALA B O 1
ATOM 1285 N N . GLY B 1 81 ? -13.831 -6.671 -3.397 1.00 45.21 81 GLY B N 1
ATOM 1286 C CA . GLY B 1 81 ? -14.261 -6.142 -2.120 1.00 47.47 81 GLY B CA 1
ATOM 1287 C C . GLY B 1 81 ? -13.286 -5.128 -1.573 1.00 51.07 81 GLY B C 1
ATOM 1288 O O . GLY B 1 81 ? -12.107 -5.097 -1.946 1.00 43.94 81 GLY B O 1
ATOM 1289 N N . LEU B 1 82 ? -13.798 -4.297 -0.672 1.00 52.82 82 LEU B N 1
ATOM 1290 C CA . LEU B 1 82 ? -13.001 -3.316 0.044 1.00 55.70 82 LEU B CA 1
ATOM 1291 C C . LEU B 1 82 ? -13.298 -3.424 1.534 1.00 62.00 82 LEU B C 1
ATOM 1292 O O . LEU B 1 82 ? -14.459 -3.558 1.933 1.00 73.29 82 LEU B O 1
ATOM 1297 N N . ASN B 1 83 ? -12.246 -3.395 2.351 1.00 60.46 83 ASN B N 1
ATOM 1298 C CA . ASN B 1 83 ? -12.366 -3.324 3.802 1.00 70.72 83 ASN B CA 1
ATOM 1299 C C . ASN B 1 83 ? -11.676 -2.060 4.293 1.00 59.87 83 ASN B C 1
ATOM 1300 O O . ASN B 1 83 ? -10.606 -1.699 3.799 1.00 61.27 83 ASN B O 1
ATOM 1305 N N . GLY B 1 84 ? -12.287 -1.396 5.264 1.00 76.90 84 GLY B N 1
ATOM 1306 C CA . GLY B 1 84 ? -11.820 -0.102 5.715 1.00 76.87 84 GLY B CA 1
ATOM 1307 C C . GLY B 1 84 ? -12.886 0.583 6.550 1.00 93.73 84 GLY B C 1
ATOM 1308 O O . GLY B 1 84 ? -13.884 -0.022 6.937 1.00 99.49 84 GLY B O 1
ATOM 1309 N N . ASP B 1 85 ? -12.644 1.862 6.827 1.00 100.94 85 ASP B N 1
ATOM 1310 C CA . ASP B 1 85 ? -13.553 2.672 7.638 1.00 107.97 85 ASP B CA 1
ATOM 1311 C C . ASP B 1 85 ? -13.874 3.948 6.868 1.00 110.29 85 ASP B C 1
ATOM 1312 O O . ASP B 1 85 ? -13.098 4.908 6.893 1.00 108.30 85 ASP B O 1
ATOM 1317 N N . PHE B 1 86 ? -15.015 3.957 6.187 1.00 114.74 86 PHE B N 1
ATOM 1318 C CA . PHE B 1 86 ? -15.456 5.118 5.429 1.00 126.99 86 PHE B CA 1
ATOM 1319 C C . PHE B 1 86 ? -16.741 5.736 5.954 1.00 137.70 86 PHE B C 1
ATOM 1320 O O . PHE B 1 86 ? -16.910 6.953 5.846 1.00 143.34 86 PHE B O 1
ATOM 1328 N N . MET B 1 87 ? -17.635 4.934 6.527 1.00 140.78 87 MET B N 1
ATOM 1329 C CA . MET B 1 87 ? -18.899 5.401 7.086 1.00 141.43 87 MET B CA 1
ATOM 1330 C C . MET B 1 87 ? -19.689 6.315 6.143 1.00 153.14 87 MET B C 1
ATOM 1331 O O . MET B 1 87 ? -19.999 7.457 6.495 1.00 155.43 87 MET B O 1
ATOM 1333 N N . PRO B 1 88 ? -20.037 5.841 4.929 1.00 156.75 88 PRO B N 1
ATOM 1334 C CA . PRO B 1 88 ? -20.919 6.641 4.070 1.00 154.58 88 PRO B CA 1
ATOM 1335 C C . PRO B 1 88 ? -22.384 6.337 4.341 1.00 150.63 88 PRO B C 1
ATOM 1336 O O . PRO B 1 88 ? -23.258 6.684 3.539 1.00 147.56 88 PRO B O 1
ATOM 1340 N N . GLY B 1 89 ? -22.661 5.688 5.470 1.00 144.23 89 GLY B N 1
ATOM 1341 C CA . GLY B 1 89 ? -23.987 5.163 5.721 1.00 136.31 89 GLY B CA 1
ATOM 1342 C C . GLY B 1 89 ? -24.259 4.005 4.786 1.00 133.75 89 GLY B C 1
ATOM 1343 O O . GLY B 1 89 ? -25.096 4.110 3.884 1.00 136.01 89 GLY B O 1
ATOM 1344 N N . VAL B 1 90 ? -23.542 2.898 4.991 1.00 128.87 90 VAL B N 1
ATOM 1345 C CA . VAL B 1 90 ? -23.500 1.795 4.035 1.00 118.43 90 VAL B CA 1
ATOM 1346 C C . VAL B 1 90 ? -24.900 1.259 3.773 1.00 111.89 90 VAL B C 1
ATOM 1347 O O . VAL B 1 90 ? -25.543 0.695 4.665 1.00 105.52 90 VAL B O 1
ATOM 1351 N N . SER B 1 91 ? -25.374 1.431 2.540 1.00 118.05 91 SER B N 1
ATOM 1352 C CA . SER B 1 91 ? -26.604 0.790 2.088 1.00 111.36 91 SER B CA 1
ATOM 1353 C C . SER B 1 91 ? -26.283 -0.581 1.502 1.00 94.79 91 SER B C 1
ATOM 1354 O O . SER B 1 91 ? -26.770 -1.606 1.988 1.00 82.56 91 SER B O 1
ATOM 1357 N N . ARG B 1 92 ? -25.451 -0.605 0.465 1.00 100.97 92 ARG B N 1
ATOM 1358 C CA . ARG B 1 92 ? -24.906 -1.836 -0.082 1.00 92.23 92 ARG B CA 1
ATOM 1359 C C . ARG B 1 92 ? -23.425 -1.630 -0.352 1.00 93.12 92 ARG B C 1
ATOM 1360 O O . ARG B 1 92 ? -22.988 -0.523 -0.679 1.00 98.39 92 ARG B O 1
ATOM 1362 N N . ASP B 1 93 ? -22.651 -2.700 -0.199 1.00 95.18 93 ASP B N 1
ATOM 1363 C CA . ASP B 1 93 ? -21.263 -2.669 -0.636 1.00 90.44 93 ASP B CA 1
ATOM 1364 C C . ASP B 1 93 ? -21.245 -2.538 -2.155 1.00 82.79 93 ASP B C 1
ATOM 1365 O O . ASP B 1 93 ? -21.860 -3.348 -2.858 1.00 88.86 93 ASP B O 1
ATOM 1370 N N . GLU B 1 94 ? -20.575 -1.507 -2.663 1.00 81.10 94 GLU B N 1
ATOM 1371 C CA . GLU B 1 94 ? -20.759 -1.141 -4.061 1.00 93.33 94 GLU B CA 1
ATOM 1372 C C . GLU B 1 94 ? -20.232 -2.231 -4.989 1.00 94.39 94 GLU B C 1
ATOM 1373 O O . GLU B 1 94 ? -19.428 -3.086 -4.607 1.00 99.66 94 GLU B O 1
ATOM 1375 N N . ALA B 1 95 ? -20.705 -2.187 -6.228 1.00 88.29 95 ALA B N 1
ATOM 1376 C CA . ALA B 1 95 ? -20.484 -3.277 -7.158 1.00 79.91 95 ALA B CA 1
ATOM 1377 C C . ALA B 1 95 ? -20.539 -2.800 -8.604 1.00 95.15 95 ALA B C 1
ATOM 1378 O O . ALA B 1 95 ? -20.263 -3.563 -9.530 1.00 98.89 95 ALA B O 1
#

Solvent-accessible surface area: 10347 Å² total; per-residue (Å²): 145,77,35,116,175,76,89,63,10,43,49,96,56,0,52,81,1,94,35,34,34,58,74,201,93,0,108,182,32,7,31,114,24,110,100,81,49,93,16,130,4,26,50,8,24,7,57,2,6,98,135,88,81,35,17,129,237,120,27,64,162,2,21,0,12,1,19,85,80,56,70,1,3,2,2,37,18,96,40,97,92,63,35,69,24,8,4,26,114,84,42,120,178,76,71,54,11,25,56,95,54,0,53,79,0,96,34,36,33,55,72,204,94,0,106,183,33,6,32,114,23,109,99,81,50,91,16,132,5,28,48,9,25,8,57,3,6,108,90,123,82,19,19,135,234,116,29,66,160,2,19,0,12,2,17,85,77,58,70,1,4,2,5,37,19,92,42,95,95,62,35,71,24,6,8,25

InterPro domains:
  IPR007450 Outer membrane protein assembly factor BamE domain [PF04355] (35-99)
  IPR026592 Outer membrane protein assembly factor BamE [MF_00925] (6-147)
  IPR026592 Outer membrane protein assembly factor BamE [PTHR37482] (1-130)
  IPR037873 BamE-like [G3DSA:3.30.1450.10] (34-112)

Nearest PDB structures (foldseek):
  7jrk-assembly1_B  TM=9.981E-01  e=3.088E-17  Pseudomonas aeruginosa
  2yh9-assembly1_B  TM=4.393E-01  e=6.605E-05  Escherichia coli K-12
  2yh9-assembly1_C-2  TM=4.335E-01  e=3.186E-04  Escherichia coli K-12
  2km7-assembly1_A  TM=3.436E-01  e=4.174E-05  Escherichia coli K-12
  7ri5-assembly1_E  TM=4.231E-01  e=5.749E-04  Escherichia coli

Radius of gyration: 17.4 Å; Cα contacts (8 Å, |Δi|>4): 386; chains: 2; bounding box: 53×38×30 Å

Secondary structure (DSSP, 8-state):
--S-TT---BHHHHHT--TT-BHHHHHHHH-S-SEEEEEEEEEEEEEEBSSTT--GGG-EEEEEEE-TTSBEEEEES---S--SS---/----TT---BHHHHHT--TT-BHHHHHHHH-S-SEEEEEEEEEEEEEEBSSSS--GGG-EEEEEEE-TTSBEEEEES---S--SS---

B-factor: mean 59.76, std 24.96, range [30.7, 156.75]

Sequence (176 aa):
IDIQQGNVVTQDMIDQLRPGMTRRQVRFIMGNPLIVDTFHANRWDYLYSIQPGGGRRQQERVSLFFNDSDQLAGLNGDFMPGVSRDEAIDIQQGNVVTQDMIDQLRPGMTRRQVRFIMGNPLIVDTFHANRWDYLYSIQPGGGRRQQERVSLFFNDSDQLAGLNGDFMPGVSRDEA